Protein AF-A0A960IEF8-F1 (afdb_monomer_lite)

Structure (mmCIF, N/CA/C/O backbone):
data_AF-A0A960IEF8-F1
#
_entry.id   AF-A0A960IEF8-F1
#
loop_
_atom_site.group_PDB
_atom_site.id
_atom_site.type_symbol
_atom_site.label_atom_id
_atom_site.label_alt_id
_atom_site.label_comp_id
_atom_site.label_asym_id
_atom_site.label_entity_id
_atom_site.label_seq_id
_atom_site.pdbx_PDB_ins_code
_atom_site.Cartn_x
_atom_site.Cartn_y
_atom_site.Cartn_z
_atom_site.occupancy
_atom_site.B_iso_or_equiv
_atom_site.auth_seq_id
_atom_site.auth_comp_id
_atom_site.auth_asym_id
_atom_site.auth_atom_id
_atom_site.pdbx_PDB_model_num
ATOM 1 N N . MET A 1 1 ? -12.157 -2.801 -17.427 1.00 41.47 1 MET A N 1
ATOM 2 C CA . MET A 1 1 ? -13.641 -2.730 -17.363 1.00 41.47 1 MET A CA 1
ATOM 3 C C . MET A 1 1 ? -14.277 -3.787 -16.461 1.00 41.47 1 MET A C 1
ATOM 5 O O . MET A 1 1 ? -15.088 -3.391 -15.636 1.00 41.47 1 MET A O 1
ATOM 9 N N . ALA A 1 2 ? -13.982 -5.092 -16.588 1.00 37.41 2 ALA A N 1
ATOM 10 C CA . ALA A 1 2 ? -14.517 -6.092 -15.647 1.00 37.41 2 ALA A CA 1
ATOM 11 C C . ALA A 1 2 ? -13.855 -5.992 -14.254 1.00 37.41 2 ALA A C 1
ATOM 13 O O . ALA A 1 2 ? -14.566 -5.951 -13.250 1.00 37.41 2 ALA A O 1
ATOM 14 N N . ASP A 1 3 ? -12.529 -5.823 -14.197 1.00 56.19 3 ASP A N 1
ATOM 15 C CA . ASP A 1 3 ? -11.785 -5.736 -12.928 1.00 56.19 3 ASP A CA 1
ATOM 16 C C . ASP A 1 3 ? -11.915 -4.391 -12.209 1.00 56.19 3 ASP A C 1
ATOM 18 O O . ASP A 1 3 ? -11.942 -4.355 -10.979 1.00 56.19 3 ASP A O 1
ATOM 22 N N . ASP A 1 4 ? -12.111 -3.293 -12.948 1.00 62.03 4 ASP A N 1
ATOM 23 C CA . ASP A 1 4 ? -12.439 -1.988 -12.348 1.00 62.03 4 ASP A CA 1
ATOM 24 C C . ASP A 1 4 ? -13.762 -2.066 -11.579 1.00 62.03 4 ASP A C 1
ATOM 26 O O . ASP A 1 4 ? -13.901 -1.515 -10.490 1.00 62.03 4 ASP A O 1
ATOM 30 N N . LYS A 1 5 ? -14.737 -2.809 -12.121 1.00 64.75 5 LYS A N 1
ATOM 31 C CA . LYS A 1 5 ? -16.046 -2.996 -11.494 1.00 64.75 5 LYS A CA 1
ATOM 32 C C . LYS A 1 5 ? -15.959 -3.880 -10.249 1.00 64.75 5 LYS A C 1
ATOM 34 O O . LYS A 1 5 ? -16.612 -3.577 -9.255 1.00 64.75 5 LYS A O 1
ATOM 39 N N . ALA A 1 6 ? -15.158 -4.946 -10.288 1.00 67.62 6 ALA A N 1
ATOM 40 C CA . ALA A 1 6 ? -14.927 -5.805 -9.126 1.00 67.62 6 ALA A CA 1
ATOM 41 C C . ALA A 1 6 ? -14.174 -5.060 -8.008 1.00 67.62 6 ALA A C 1
ATOM 43 O O . ALA A 1 6 ? -14.551 -5.150 -6.841 1.00 67.62 6 ALA A O 1
ATOM 44 N N . THR A 1 7 ? -13.165 -4.265 -8.374 1.00 70.81 7 THR A N 1
ATOM 45 C CA . THR A 1 7 ? -12.411 -3.414 -7.442 1.00 70.81 7 THR A CA 1
ATOM 46 C C . THR A 1 7 ? -13.309 -2.337 -6.825 1.00 70.81 7 THR A C 1
ATOM 48 O O . THR A 1 7 ? -13.265 -2.148 -5.612 1.00 70.81 7 THR A O 1
ATOM 51 N N . SER A 1 8 ? -14.188 -1.705 -7.615 1.00 77.19 8 SER A N 1
ATOM 52 C CA . SER A 1 8 ? -15.186 -0.741 -7.118 1.00 77.19 8 SER A CA 1
ATOM 53 C C . SER A 1 8 ? -16.150 -1.376 -6.117 1.00 77.19 8 SER A C 1
ATOM 55 O O . SER A 1 8 ? -16.343 -0.840 -5.033 1.00 77.19 8 SER A O 1
ATOM 57 N N . ALA A 1 9 ? -16.703 -2.553 -6.430 1.00 84.19 9 ALA A N 1
ATOM 58 C CA . ALA A 1 9 ? -17.655 -3.227 -5.548 1.00 84.19 9 ALA A CA 1
ATOM 59 C C . ALA A 1 9 ? -17.030 -3.622 -4.197 1.00 84.19 9 ALA A C 1
ATOM 61 O O . ALA A 1 9 ? -17.648 -3.439 -3.151 1.00 84.19 9 ALA A O 1
ATOM 62 N N . ALA A 1 10 ? -15.792 -4.129 -4.202 1.00 85.19 10 ALA A N 1
ATOM 63 C CA . ALA A 1 10 ? -15.068 -4.443 -2.970 1.00 85.19 10 ALA A CA 1
ATOM 64 C C . ALA A 1 10 ? -14.742 -3.179 -2.152 1.00 85.19 10 ALA A C 1
ATOM 66 O O . ALA A 1 10 ? -14.867 -3.190 -0.927 1.00 85.19 10 ALA A O 1
ATOM 67 N N . ALA A 1 11 ? -14.366 -2.084 -2.821 1.00 88.31 11 ALA A N 1
ATOM 68 C CA . ALA A 1 11 ? -14.108 -0.802 -2.172 1.00 88.31 11 ALA A CA 1
ATOM 69 C C . ALA A 1 11 ? -15.371 -0.230 -1.505 1.00 88.31 11 ALA A C 1
ATOM 71 O O . ALA A 1 11 ? -15.302 0.220 -0.362 1.00 88.31 11 ALA A O 1
ATOM 72 N N . GLU A 1 12 ? -16.518 -0.299 -2.188 1.00 89.62 12 GLU A N 1
ATOM 73 C CA . GLU A 1 12 ? -17.832 0.127 -1.685 1.00 89.62 12 GLU A CA 1
ATOM 74 C C . GLU A 1 12 ? -18.299 -0.724 -0.494 1.00 89.62 12 GLU A C 1
ATOM 76 O O . GLU A 1 12 ? -18.802 -0.191 0.495 1.00 89.62 12 GLU A O 1
ATOM 81 N N . GLU A 1 13 ? -18.102 -2.045 -0.552 1.00 91.88 13 GLU A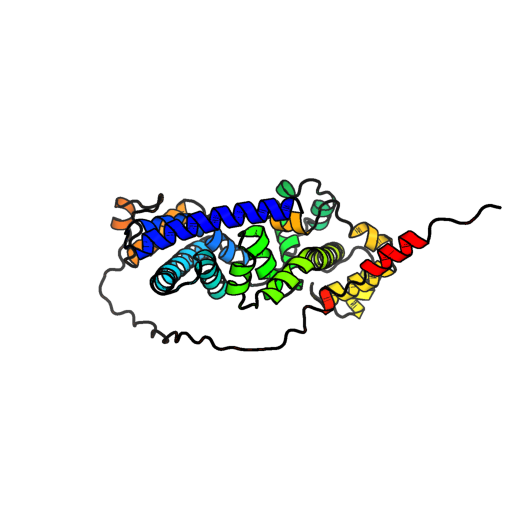 N 1
ATOM 82 C CA . GLU A 1 13 ? -18.401 -2.965 0.552 1.00 91.88 13 GLU A CA 1
ATOM 83 C C . GLU A 1 13 ? -17.607 -2.608 1.809 1.00 91.88 13 GLU A C 1
ATOM 85 O O . GLU A 1 13 ? -18.164 -2.441 2.897 1.00 91.88 13 GLU A O 1
ATOM 90 N N . ARG A 1 14 ? -16.294 -2.444 1.631 1.00 94.69 14 ARG A N 1
ATOM 91 C CA . ARG A 1 14 ? -15.362 -2.042 2.680 1.00 94.69 14 ARG A CA 1
ATOM 92 C C . ARG A 1 14 ? -15.767 -0.685 3.258 1.00 94.69 14 ARG A C 1
ATOM 94 O O . ARG A 1 14 ? -15.854 -0.555 4.474 1.00 94.69 14 ARG A O 1
ATOM 101 N N . GLN A 1 15 ? -16.065 0.295 2.405 1.00 93.62 15 GLN A N 1
ATOM 102 C CA . GLN A 1 15 ? -16.463 1.633 2.840 1.00 93.62 15 GLN A CA 1
ATOM 103 C C . GLN A 1 15 ? -17.763 1.612 3.651 1.00 93.62 15 GLN A C 1
ATOM 105 O O . GLN A 1 15 ? -17.844 2.259 4.688 1.00 93.62 15 GLN A O 1
ATOM 110 N N . ARG A 1 16 ? -18.757 0.815 3.244 1.00 95.50 16 ARG A N 1
ATOM 111 C CA . ARG A 1 16 ? -20.011 0.682 3.997 1.00 95.50 16 ARG A CA 1
ATOM 112 C C . ARG A 1 16 ? -19.785 0.105 5.396 1.00 95.50 16 ARG A C 1
ATOM 114 O O . ARG A 1 16 ? -20.308 0.641 6.370 1.00 95.50 16 ARG A O 1
ATOM 121 N N . ARG A 1 17 ? -18.980 -0.956 5.507 1.00 96.56 17 ARG A N 1
ATOM 122 C CA . ARG A 1 17 ? -18.576 -1.528 6.802 1.00 96.56 17 ARG A CA 1
ATOM 123 C C . ARG A 1 17 ? -17.864 -0.484 7.667 1.00 96.56 17 ARG A C 1
ATOM 125 O O . ARG A 1 17 ? -18.136 -0.373 8.860 1.00 96.56 17 ARG A O 1
ATOM 132 N N . ASP A 1 18 ? -16.957 0.277 7.073 1.00 97.00 18 ASP A N 1
ATOM 133 C CA . ASP A 1 18 ? -16.194 1.310 7.766 1.00 97.00 18 ASP A CA 1
ATOM 134 C C . ASP A 1 18 ? -17.080 2.461 8.267 1.00 97.00 18 ASP A C 1
ATOM 136 O O . ASP A 1 18 ? -16.911 2.914 9.401 1.00 97.00 18 ASP A O 1
ATOM 140 N N . ASP A 1 19 ? -18.063 2.888 7.472 1.00 95.94 19 ASP A N 1
ATOM 141 C CA . ASP A 1 19 ? -19.049 3.901 7.859 1.00 95.94 19 ASP A CA 1
ATOM 142 C C . ASP A 1 19 ? -19.901 3.426 9.047 1.00 95.94 19 ASP A C 1
ATOM 144 O O . ASP A 1 19 ? -20.154 4.191 9.982 1.00 95.94 19 ASP A O 1
ATOM 148 N N . GLU A 1 20 ? -20.308 2.151 9.060 1.00 96.81 20 GLU A N 1
ATOM 149 C CA . GLU A 1 20 ? -21.035 1.539 10.180 1.00 96.81 20 GLU A CA 1
ATOM 150 C C . GLU A 1 20 ? -20.193 1.509 11.465 1.00 96.81 20 GLU A C 1
ATOM 152 O O . GLU A 1 20 ? -20.676 1.890 12.539 1.00 96.81 20 GLU A O 1
ATOM 157 N N . LEU A 1 21 ? -18.924 1.100 11.364 1.00 96.94 21 LEU A N 1
ATOM 158 C CA . LEU A 1 21 ? -17.988 1.065 12.490 1.00 96.94 21 LEU A CA 1
ATOM 159 C C . LEU A 1 21 ? -17.714 2.466 13.048 1.00 96.94 21 LEU A C 1
ATOM 161 O O . LEU A 1 21 ? -17.780 2.677 14.263 1.00 96.94 21 LEU A O 1
ATOM 165 N N . LEU A 1 22 ? -17.465 3.437 12.170 1.00 95.94 22 LEU A N 1
ATOM 166 C CA . LEU A 1 22 ? -17.207 4.822 12.547 1.00 95.94 22 LEU A CA 1
ATOM 167 C C . LEU A 1 22 ? -18.446 5.477 13.174 1.00 95.94 22 LEU A C 1
ATOM 169 O O . LEU A 1 22 ? -18.338 6.182 14.180 1.00 95.94 22 LEU A O 1
ATOM 173 N N . ALA A 1 23 ? -19.638 5.206 12.638 1.00 95.00 23 ALA A N 1
ATOM 174 C CA . ALA A 1 23 ? -20.891 5.678 13.217 1.00 95.00 23 ALA A CA 1
ATOM 175 C C . ALA A 1 23 ? -21.150 5.081 14.609 1.00 95.00 23 ALA A C 1
ATOM 177 O O . ALA A 1 23 ? -21.635 5.792 15.491 1.00 95.00 23 ALA A O 1
ATOM 178 N N . ALA A 1 24 ? -20.830 3.801 14.830 1.00 95.94 24 ALA A N 1
ATOM 179 C CA . ALA A 1 24 ? -20.921 3.178 16.151 1.00 95.94 24 ALA A CA 1
ATOM 180 C C . ALA A 1 24 ? -19.941 3.827 17.143 1.00 95.94 24 ALA A C 1
ATOM 182 O O . ALA A 1 24 ? -20.343 4.200 18.247 1.00 95.94 24 ALA A O 1
ATOM 183 N N . HIS A 1 25 ? -18.693 4.048 16.725 1.00 95.31 25 HIS A N 1
ATOM 184 C CA . HIS A 1 25 ? -17.673 4.696 17.549 1.00 95.31 25 HIS A CA 1
ATOM 185 C C . HIS A 1 25 ? -18.082 6.115 17.967 1.00 95.31 25 HIS A C 1
ATOM 187 O O . HIS A 1 25 ? -18.088 6.432 19.155 1.00 95.31 25 HIS A O 1
ATOM 193 N N . ARG A 1 26 ? -18.547 6.944 17.022 1.00 92.62 26 ARG A N 1
ATOM 194 C CA . ARG A 1 26 ? -19.016 8.316 17.303 1.00 92.62 26 ARG A CA 1
ATOM 195 C C . ARG A 1 26 ? -20.251 8.375 18.210 1.00 92.62 26 ARG A C 1
ATOM 197 O O . ARG A 1 26 ? -20.472 9.381 18.875 1.00 92.62 26 ARG A O 1
ATOM 204 N N . LYS A 1 27 ? -21.057 7.308 18.259 1.00 94.06 27 LYS A N 1
ATOM 205 C CA . LYS A 1 27 ? -22.187 7.168 19.198 1.00 94.06 27 LYS A CA 1
ATOM 206 C C . LYS A 1 27 ? -21.757 6.730 20.604 1.00 94.06 27 LYS A C 1
ATOM 208 O O . LYS A 1 27 ? -22.618 6.595 21.470 1.00 94.06 27 LYS A O 1
ATOM 213 N N . GLY A 1 28 ? -20.463 6.509 20.834 1.00 93.31 28 GLY A N 1
ATOM 214 C CA . GLY A 1 28 ? -19.926 6.064 22.116 1.00 93.31 28 GLY A CA 1
ATOM 215 C C . GLY A 1 28 ? -20.033 4.557 22.349 1.00 93.31 28 GLY A C 1
ATOM 216 O O . GLY A 1 28 ? -19.999 4.129 23.501 1.00 93.31 28 GLY A O 1
ATOM 217 N N . ASP A 1 29 ? -20.175 3.734 21.300 1.00 95.38 29 ASP A N 1
ATOM 218 C CA . ASP A 1 29 ? -20.038 2.281 21.453 1.00 95.38 29 ASP A CA 1
ATOM 219 C C . ASP A 1 29 ? -18.584 1.939 21.814 1.00 95.38 29 ASP A C 1
ATOM 221 O O . ASP A 1 29 ? -17.697 1.945 20.956 1.00 95.38 29 ASP A O 1
ATOM 225 N N . ALA A 1 30 ? -18.359 1.597 23.085 1.00 91.31 30 ALA A N 1
ATOM 226 C CA . ALA A 1 30 ? -17.053 1.225 23.629 1.00 91.31 30 ALA A CA 1
ATOM 227 C C . ALA A 1 30 ? -16.411 0.024 22.910 1.00 91.31 30 ALA A C 1
ATOM 229 O O . ALA A 1 30 ? -15.200 -0.156 22.960 1.00 91.31 30 ALA A O 1
ATOM 230 N N . ARG A 1 31 ? -17.195 -0.800 22.204 1.00 95.81 31 ARG A N 1
ATOM 231 C CA . ARG A 1 31 ? -16.675 -1.937 21.432 1.00 95.81 31 ARG A CA 1
ATOM 232 C C . ARG A 1 31 ? -16.304 -1.575 19.997 1.00 95.81 31 ARG A C 1
ATOM 234 O O . ARG A 1 31 ? -15.678 -2.384 19.316 1.00 95.81 31 ARG A O 1
ATOM 241 N N . ALA A 1 32 ? -16.711 -0.413 19.496 1.00 97.12 32 ALA A N 1
ATOM 242 C CA . ALA A 1 32 ? -16.525 -0.080 18.089 1.00 97.12 32 ALA A CA 1
ATOM 243 C C . ALA A 1 32 ? -15.048 0.055 17.713 1.00 97.12 32 ALA A C 1
ATOM 245 O O . ALA A 1 32 ? -14.656 -0.426 16.654 1.00 97.12 32 ALA A O 1
ATOM 246 N N . PHE A 1 33 ? -14.222 0.636 18.588 1.00 97.69 33 PHE A N 1
ATOM 247 C CA . PHE A 1 33 ? -12.810 0.835 18.273 1.00 97.69 33 PHE A CA 1
ATOM 248 C C . PHE A 1 33 ? -12.030 -0.485 18.187 1.00 97.69 33 PHE A C 1
ATOM 250 O O . PHE A 1 33 ? -11.268 -0.668 17.245 1.00 97.69 33 PHE A O 1
ATOM 257 N N . GLY A 1 34 ? -12.298 -1.454 19.071 1.00 97.94 34 GLY A N 1
ATOM 258 C CA . GLY A 1 34 ? -11.721 -2.800 18.947 1.00 97.94 34 GLY A CA 1
ATOM 259 C C . GLY A 1 34 ? -12.030 -3.465 17.596 1.00 97.94 34 GLY A C 1
ATOM 260 O O . GLY A 1 34 ? -11.142 -4.038 16.978 1.00 97.94 34 GLY A O 1
ATOM 261 N N . ARG A 1 35 ? -13.256 -3.302 17.076 1.00 98.44 35 ARG A N 1
ATOM 262 C CA . ARG A 1 35 ? -13.629 -3.806 15.740 1.00 98.44 35 ARG A CA 1
ATOM 263 C C . ARG A 1 35 ? -12.977 -3.025 14.595 1.00 98.44 35 ARG A C 1
ATOM 265 O O . ARG A 1 35 ? -12.686 -3.609 13.557 1.00 98.44 35 ARG A O 1
ATOM 272 N N . ILE A 1 36 ? -12.761 -1.717 14.765 1.00 98.31 36 ILE A N 1
ATOM 273 C CA . ILE A 1 36 ? -11.990 -0.899 13.814 1.00 98.31 36 ILE A CA 1
ATOM 274 C C . ILE A 1 36 ? -10.546 -1.396 13.749 1.00 98.31 36 ILE A C 1
ATOM 276 O O . ILE A 1 36 ? -10.023 -1.561 12.651 1.00 98.31 36 ILE A O 1
ATOM 280 N N . ALA A 1 37 ? -9.926 -1.660 14.903 1.00 98.12 37 ALA A N 1
ATOM 281 C CA . ALA A 1 37 ? -8.570 -2.188 14.976 1.00 98.12 37 ALA A CA 1
ATOM 282 C C . ALA A 1 37 ? -8.460 -3.527 14.231 1.00 98.12 37 ALA A C 1
ATOM 284 O O . ALA A 1 37 ? -7.617 -3.647 13.347 1.00 98.12 37 ALA A O 1
ATOM 285 N N . ASP A 1 38 ? -9.355 -4.484 14.494 1.00 98.25 38 ASP A N 1
ATOM 286 C CA . ASP A 1 38 ? -9.360 -5.779 13.794 1.00 98.25 38 ASP A CA 1
ATOM 287 C C . ASP A 1 38 ? -9.503 -5.625 12.276 1.00 98.25 38 ASP A C 1
ATOM 289 O O . ASP A 1 38 ? -8.799 -6.282 11.511 1.00 98.25 38 ASP A O 1
ATOM 293 N N . ALA A 1 39 ? -10.396 -4.733 11.837 1.00 97.81 39 ALA A N 1
ATOM 294 C CA . ALA A 1 39 ? -10.694 -4.524 10.424 1.00 97.81 39 ALA A CA 1
ATOM 295 C C . ALA A 1 39 ? -9.541 -3.891 9.629 1.00 97.81 39 ALA A C 1
ATOM 297 O O . ALA A 1 39 ? -9.554 -3.983 8.403 1.00 97.81 39 ALA A O 1
ATOM 298 N N . TRP A 1 40 ? -8.593 -3.231 10.302 1.00 98.12 40 TRP A N 1
ATOM 299 C CA . TRP A 1 40 ? -7.546 -2.428 9.665 1.00 98.12 40 TRP A CA 1
ATOM 300 C C . TRP A 1 40 ? -6.118 -2.815 10.055 1.00 98.12 40 TRP A C 1
ATOM 302 O O . TRP A 1 40 ? -5.174 -2.330 9.432 1.00 98.12 40 TRP A O 1
ATOM 312 N N . MET A 1 41 ? -5.914 -3.666 11.064 1.00 97.69 41 MET A N 1
ATOM 313 C CA . MET A 1 41 ? -4.565 -3.961 11.551 1.00 97.69 41 MET A CA 1
ATOM 314 C C . MET A 1 41 ? -3.678 -4.625 10.500 1.00 97.69 41 MET A C 1
ATOM 316 O O . MET A 1 41 ? -2.496 -4.307 10.447 1.00 97.69 41 MET A O 1
ATOM 320 N N . ASP A 1 42 ? -4.229 -5.512 9.667 1.00 98.00 42 ASP A N 1
ATOM 321 C CA . ASP A 1 42 ? -3.466 -6.194 8.616 1.00 98.00 42 ASP A CA 1
ATOM 322 C C . ASP A 1 42 ? -3.050 -5.209 7.521 1.00 98.00 42 ASP A C 1
ATOM 324 O O . ASP A 1 42 ? -1.898 -5.191 7.101 1.00 98.00 42 ASP A O 1
ATOM 328 N N . ASP A 1 43 ? -3.953 -4.313 7.129 1.00 97.88 43 ASP A N 1
ATOM 329 C CA . ASP A 1 43 ? -3.687 -3.263 6.152 1.00 97.88 43 ASP A CA 1
ATOM 330 C C . ASP A 1 43 ? -2.634 -2.254 6.641 1.00 97.88 43 ASP A C 1
ATOM 332 O O . ASP A 1 43 ? -1.710 -1.904 5.904 1.00 97.88 43 ASP A O 1
ATOM 336 N N . VAL A 1 44 ? -2.728 -1.806 7.898 1.00 98.12 44 VAL A N 1
ATOM 337 C CA . VAL A 1 44 ? -1.716 -0.925 8.506 1.00 98.12 44 VAL A CA 1
ATOM 338 C C . VAL A 1 44 ? -0.376 -1.651 8.628 1.00 98.12 44 VAL A C 1
ATOM 340 O O . VAL A 1 44 ? 0.671 -1.078 8.324 1.00 98.12 44 VAL A O 1
ATOM 343 N N . TYR A 1 45 ? -0.400 -2.918 9.036 1.00 97.88 45 TYR A N 1
ATOM 344 C CA . TYR A 1 45 ? 0.790 -3.744 9.184 1.00 97.88 45 TYR A CA 1
ATOM 345 C C . TYR A 1 45 ? 1.517 -3.974 7.866 1.00 97.88 45 TYR A C 1
ATOM 347 O O . TYR A 1 45 ? 2.724 -3.738 7.794 1.00 97.88 45 TYR A O 1
ATOM 355 N N . ASP A 1 46 ? 0.793 -4.376 6.820 1.00 96.38 46 ASP A N 1
ATOM 356 C CA . ASP A 1 46 ? 1.322 -4.499 5.465 1.00 96.38 46 ASP A CA 1
ATOM 357 C C . ASP A 1 46 ? 1.945 -3.185 5.010 1.00 96.38 46 ASP A C 1
ATOM 359 O O . ASP A 1 46 ? 3.100 -3.168 4.580 1.00 96.38 46 ASP A O 1
ATOM 363 N N . ARG A 1 47 ? 1.233 -2.068 5.204 1.00 94.94 47 ARG A N 1
ATOM 364 C CA . ARG A 1 47 ? 1.726 -0.756 4.793 1.00 94.94 47 ARG A CA 1
ATOM 365 C C . ARG A 1 47 ? 3.045 -0.392 5.472 1.00 94.94 47 ARG A C 1
ATOM 367 O O . ARG A 1 47 ? 3.908 0.209 4.835 1.00 94.94 47 ARG A O 1
ATOM 374 N N . VAL A 1 48 ? 3.233 -0.758 6.740 1.00 94.94 48 VAL A N 1
ATOM 375 C CA . VAL A 1 48 ? 4.510 -0.568 7.442 1.00 94.94 48 VAL A CA 1
ATOM 376 C C . VAL A 1 48 ? 5.569 -1.549 6.927 1.00 94.94 48 VAL A C 1
ATOM 378 O O . VAL A 1 48 ? 6.698 -1.138 6.648 1.00 94.94 48 VAL A O 1
ATOM 381 N N . LEU A 1 49 ? 5.221 -2.826 6.760 1.00 92.25 49 LEU A N 1
ATOM 382 C CA . LEU A 1 49 ? 6.129 -3.875 6.293 1.00 92.25 49 LEU A CA 1
ATOM 383 C C . LEU A 1 49 ? 6.747 -3.571 4.928 1.00 92.25 49 LEU A C 1
ATOM 385 O O . LEU A 1 49 ? 7.961 -3.717 4.765 1.00 92.25 49 LEU A O 1
ATOM 389 N N . VAL A 1 50 ? 5.946 -3.124 3.954 1.00 90.00 50 VAL A N 1
ATOM 390 C CA . VAL A 1 50 ? 6.428 -2.872 2.582 1.00 90.00 50 VAL A CA 1
ATOM 391 C C . VAL A 1 50 ? 7.477 -1.758 2.518 1.00 90.00 50 VAL A C 1
ATOM 393 O O . VAL A 1 50 ? 8.246 -1.688 1.566 1.00 90.00 50 VAL A O 1
ATOM 396 N N . THR A 1 51 ? 7.596 -0.933 3.564 1.00 88.31 51 THR A N 1
ATOM 397 C CA . THR A 1 51 ? 8.668 0.072 3.686 1.00 88.31 51 THR A CA 1
ATOM 398 C C . THR A 1 51 ? 10.020 -0.507 4.123 1.00 88.31 51 THR A C 1
ATOM 400 O O . THR A 1 51 ? 10.982 0.242 4.296 1.00 88.31 51 THR A O 1
ATOM 403 N N . GLY A 1 52 ? 10.115 -1.829 4.300 1.00 87.81 52 GLY A N 1
ATOM 404 C CA . GLY A 1 52 ? 11.331 -2.533 4.712 1.00 87.81 52 GLY A CA 1
ATOM 405 C C . GLY A 1 52 ? 11.534 -2.602 6.227 1.00 87.81 52 GLY A C 1
ATOM 406 O O . GLY A 1 52 ? 12.626 -2.944 6.681 1.00 87.81 52 GLY A O 1
ATOM 407 N N . VAL A 1 53 ? 10.512 -2.265 7.019 1.00 90.12 53 VAL A N 1
ATOM 408 C CA . VAL A 1 53 ? 10.549 -2.393 8.482 1.00 90.12 53 VAL A CA 1
ATOM 409 C C . VAL A 1 53 ? 10.440 -3.877 8.873 1.00 90.12 53 VAL A C 1
ATOM 411 O O . VAL A 1 53 ? 9.577 -4.580 8.344 1.00 90.12 53 VAL A O 1
ATOM 414 N N . PRO A 1 54 ? 11.272 -4.386 9.804 1.00 91.19 54 PRO A N 1
ATOM 415 C CA . PRO A 1 54 ? 11.167 -5.764 10.275 1.00 91.19 54 PRO A CA 1
ATOM 416 C C . PRO A 1 54 ? 9.804 -6.078 10.903 1.00 91.19 54 PRO A C 1
ATOM 418 O O . PRO A 1 54 ? 9.208 -5.243 11.576 1.00 91.19 54 PRO A O 1
ATOM 421 N N . SER A 1 55 ? 9.356 -7.328 10.768 1.00 90.69 55 SER A N 1
ATOM 422 C CA . SER A 1 55 ? 8.034 -7.798 11.216 1.00 90.69 55 SER A CA 1
ATOM 423 C C . SER A 1 55 ? 7.668 -7.440 12.664 1.00 90.69 55 SER A C 1
ATOM 425 O O . SER A 1 55 ? 6.531 -7.045 12.917 1.00 90.69 55 SER A O 1
ATOM 427 N N . SER A 1 56 ? 8.608 -7.528 13.611 1.00 89.75 56 SER A N 1
ATOM 428 C CA . SER A 1 56 ? 8.349 -7.169 15.012 1.00 89.75 56 SER A CA 1
ATOM 429 C C . SER A 1 56 ? 8.124 -5.668 15.203 1.00 89.75 56 SER A C 1
ATOM 431 O O . SER A 1 56 ? 7.150 -5.277 15.837 1.00 89.75 56 SER A O 1
ATOM 433 N N . GLU A 1 57 ? 8.983 -4.835 14.608 1.00 94.25 57 GLU A N 1
ATOM 434 C CA . GLU A 1 57 ? 8.871 -3.371 14.667 1.00 94.25 57 GLU A CA 1
ATOM 435 C C . GLU A 1 57 ? 7.623 -2.885 13.913 1.00 94.25 57 GLU A C 1
ATOM 437 O O . GLU A 1 57 ? 6.969 -1.932 14.331 1.00 94.25 57 GLU A O 1
ATOM 442 N N . ALA A 1 58 ? 7.235 -3.571 12.833 1.00 95.31 58 ALA A N 1
ATOM 443 C CA . ALA A 1 58 ? 6.002 -3.275 12.115 1.00 95.31 58 ALA A CA 1
ATOM 444 C C . ALA A 1 58 ? 4.755 -3.491 12.990 1.00 95.31 58 ALA A C 1
ATOM 446 O O . ALA A 1 58 ? 3.820 -2.694 12.923 1.00 95.31 58 ALA A O 1
ATOM 447 N N . GLY A 1 59 ? 4.756 -4.509 13.860 1.00 95.94 59 GLY A N 1
ATOM 448 C CA . GLY A 1 59 ? 3.686 -4.722 14.840 1.00 95.94 59 GLY A CA 1
ATOM 449 C C . GLY A 1 59 ? 3.584 -3.580 15.858 1.00 95.94 59 GLY A C 1
ATOM 450 O O . GLY A 1 59 ? 2.500 -3.044 16.072 1.00 95.94 59 GLY A O 1
ATOM 451 N N . GLU A 1 60 ? 4.713 -3.150 16.426 1.00 95.25 60 GLU A N 1
ATOM 452 C CA . GLU A 1 60 ? 4.764 -2.025 17.377 1.00 95.25 60 GLU A CA 1
ATOM 453 C C . GLU A 1 60 ? 4.288 -0.712 16.736 1.00 95.25 60 GLU A C 1
ATOM 455 O O . GLU A 1 60 ? 3.455 -0.002 17.298 1.00 95.25 60 GLU A O 1
ATOM 460 N N . ARG A 1 61 ? 4.748 -0.417 15.514 1.00 96.94 61 ARG A N 1
ATOM 461 C CA . ARG A 1 61 ? 4.292 0.754 14.749 1.00 96.94 61 ARG A CA 1
ATOM 462 C C . ARG A 1 61 ? 2.804 0.692 14.423 1.00 96.94 61 ARG A C 1
ATOM 464 O O . ARG A 1 61 ? 2.152 1.728 14.431 1.00 96.94 61 ARG A O 1
ATOM 471 N N . THR A 1 62 ? 2.266 -0.498 14.157 1.00 98.31 62 THR A N 1
ATOM 472 C CA . THR A 1 62 ? 0.830 -0.672 13.897 1.00 98.31 62 THR A CA 1
ATOM 473 C C . THR A 1 62 ? -0.006 -0.280 15.113 1.00 98.31 62 THR A C 1
ATOM 475 O O . THR A 1 62 ? -1.004 0.416 14.946 1.00 98.31 62 THR A O 1
ATOM 478 N N . ALA A 1 63 ? 0.417 -0.647 16.329 1.00 97.69 63 ALA A N 1
ATOM 479 C CA . ALA A 1 63 ? -0.259 -0.217 17.554 1.00 97.69 63 ALA A CA 1
ATOM 480 C C . ALA A 1 63 ? -0.262 1.313 17.696 1.00 97.69 63 ALA A C 1
ATOM 482 O O . ALA A 1 63 ? -1.328 1.904 17.843 1.00 97.69 63 ALA A O 1
ATOM 483 N N . ALA A 1 64 ? 0.902 1.954 17.542 1.00 97.81 64 ALA A N 1
ATOM 484 C CA . ALA A 1 64 ? 1.013 3.412 17.620 1.00 97.81 64 ALA A CA 1
ATOM 485 C C . ALA A 1 64 ? 0.149 4.127 16.561 1.00 97.81 64 ALA A C 1
ATOM 487 O O . ALA A 1 64 ? -0.552 5.087 16.867 1.00 97.81 64 ALA A O 1
ATOM 488 N N . ILE A 1 65 ? 0.137 3.625 15.320 1.00 98.25 65 ILE A N 1
ATOM 489 C CA . ILE A 1 65 ? -0.704 4.172 14.245 1.00 98.25 65 ILE A CA 1
ATOM 490 C C . ILE A 1 65 ? -2.190 4.047 14.595 1.00 98.25 65 ILE A C 1
ATOM 492 O O . ILE A 1 65 ? -2.943 4.995 14.389 1.00 98.25 65 ILE A O 1
ATOM 496 N N . LEU A 1 66 ? -2.635 2.902 15.119 1.00 98.25 66 LEU A N 1
ATOM 497 C CA . LEU A 1 66 ? -4.037 2.710 15.497 1.00 98.25 66 LEU A CA 1
ATOM 498 C C . LEU A 1 66 ? -4.442 3.607 16.678 1.00 98.25 66 LEU A C 1
ATOM 500 O O . LEU A 1 66 ? -5.562 4.123 16.683 1.00 98.25 66 LEU A O 1
ATOM 504 N N . ALA A 1 67 ? -3.540 3.863 17.626 1.00 97.25 67 ALA A N 1
ATOM 505 C CA . ALA A 1 67 ? -3.766 4.836 18.692 1.00 97.25 67 ALA A CA 1
ATOM 506 C C . ALA A 1 67 ? -3.932 6.268 18.147 1.00 97.25 67 ALA A C 1
ATOM 508 O O . ALA A 1 67 ? -4.888 6.964 18.499 1.00 97.25 67 ALA A O 1
ATOM 509 N N . ASP A 1 68 ? -3.073 6.686 17.214 1.00 96.56 68 ASP A N 1
ATOM 510 C CA . ASP A 1 68 ? -3.199 7.982 16.535 1.00 96.56 68 ASP A CA 1
ATOM 511 C C . ASP A 1 68 ? -4.514 8.079 15.737 1.00 96.56 68 ASP A C 1
ATOM 513 O O . ASP A 1 68 ? -5.195 9.112 15.751 1.00 96.56 68 ASP A O 1
ATOM 517 N N . VAL A 1 69 ? -4.919 6.986 15.078 1.00 97.06 69 VAL A N 1
ATOM 518 C CA . VAL A 1 69 ? -6.208 6.887 14.376 1.00 97.06 69 VAL A CA 1
ATOM 519 C C . VAL A 1 69 ? -7.371 7.110 15.336 1.00 97.06 69 VAL A C 1
ATOM 521 O O . VAL A 1 69 ? -8.261 7.885 14.992 1.00 97.06 69 VAL A O 1
ATOM 524 N N . HIS A 1 70 ? -7.370 6.499 16.527 1.00 95.50 70 HIS A N 1
ATOM 525 C CA . HIS A 1 70 ? -8.420 6.707 17.533 1.00 95.50 70 HIS A CA 1
ATOM 526 C C . HIS A 1 70 ? -8.628 8.199 17.838 1.00 95.50 70 HIS A C 1
ATOM 528 O O . HIS A 1 70 ? -9.757 8.693 17.829 1.00 95.50 70 HIS A O 1
ATOM 534 N N . GLY A 1 71 ? -7.534 8.940 18.044 1.00 92.12 71 GLY A N 1
ATOM 535 C CA . GLY A 1 71 ? -7.590 10.384 18.273 1.00 92.12 71 GLY A CA 1
ATOM 536 C C . GLY A 1 71 ? -8.144 11.162 17.073 1.00 92.12 71 GLY A C 1
ATOM 537 O O . GLY A 1 71 ? -8.951 12.079 17.242 1.00 92.12 71 GLY A O 1
ATOM 538 N N . ALA A 1 72 ? -7.752 10.782 15.856 1.00 92.69 72 ALA A N 1
ATOM 539 C CA . ALA A 1 72 ? -8.150 11.469 14.630 1.00 92.69 72 ALA A CA 1
ATOM 540 C C . ALA A 1 72 ? -9.629 11.247 14.255 1.00 92.69 72 ALA A C 1
ATOM 542 O O . ALA A 1 72 ? -10.311 12.188 13.836 1.00 92.69 72 ALA A O 1
ATOM 543 N N . ILE A 1 73 ? -10.156 10.031 14.429 1.00 93.75 73 ILE A N 1
ATOM 544 C CA . ILE A 1 73 ? -11.540 9.697 14.044 1.00 93.75 73 ILE A CA 1
ATOM 545 C C . ILE A 1 73 ? -12.594 10.260 15.006 1.00 93.75 73 ILE A C 1
ATOM 547 O O . ILE A 1 73 ? -13.755 10.414 14.619 1.00 93.75 73 ILE A O 1
ATOM 551 N N . ALA A 1 74 ? -12.200 10.607 16.234 1.00 83.88 74 ALA A N 1
ATOM 552 C CA . ALA A 1 74 ? -13.097 11.183 17.231 1.00 83.88 74 ALA A CA 1
ATOM 553 C C . ALA A 1 74 ? -13.599 12.592 16.855 1.00 83.88 74 ALA A C 1
ATOM 555 O O . ALA A 1 74 ? -14.663 13.001 17.314 1.00 83.88 74 ALA A O 1
ATOM 556 N N . SER A 1 75 ? -12.845 13.338 16.035 1.00 75.25 75 SER A N 1
ATOM 557 C CA . SER A 1 75 ? -13.106 14.766 15.765 1.00 75.25 75 SER A CA 1
ATOM 558 C C . SER A 1 75 ? -13.216 15.143 14.282 1.00 75.25 75 SER A C 1
ATOM 560 O O . SER A 1 75 ? -13.543 16.289 13.981 1.00 75.25 75 SER A O 1
ATOM 562 N N . GLY A 1 76 ? -12.900 14.234 13.356 1.00 80.12 76 GLY A N 1
ATOM 563 C CA . GLY A 1 76 ? -12.868 14.521 11.918 1.00 80.12 76 GLY A CA 1
ATOM 564 C C . GLY A 1 76 ? -14.091 14.007 11.160 1.00 80.12 76 GLY A C 1
ATOM 565 O O . GLY A 1 76 ? -14.738 13.069 11.612 1.00 80.12 76 GLY A O 1
ATOM 566 N N . ASP A 1 77 ? -14.342 14.565 9.972 1.00 85.56 77 ASP A N 1
ATOM 567 C CA . ASP A 1 77 ? -15.409 14.144 9.040 1.00 85.56 77 ASP A CA 1
ATOM 568 C C . ASP A 1 77 ? -14.906 13.243 7.896 1.00 85.56 77 ASP A C 1
ATOM 570 O O . ASP A 1 77 ? -15.688 12.796 7.058 1.00 85.56 77 ASP A O 1
ATOM 574 N N . ALA A 1 78 ? -13.599 12.969 7.842 1.00 91.56 78 ALA A N 1
ATOM 575 C CA . ALA A 1 78 ? -13.006 12.108 6.823 1.00 91.56 78 ALA A CA 1
ATOM 576 C C . ALA A 1 78 ? -13.488 10.650 6.945 1.00 91.56 78 ALA A C 1
ATOM 578 O O . ALA A 1 78 ? -13.871 10.198 8.030 1.00 91.56 78 ALA A O 1
ATOM 579 N N . SER A 1 79 ? -13.441 9.905 5.833 1.00 94.56 79 SER A N 1
ATOM 580 C CA . SER A 1 79 ? -13.715 8.464 5.862 1.00 94.56 79 SER A CA 1
ATOM 581 C C . SER A 1 79 ? -12.667 7.740 6.707 1.00 94.56 79 SER A C 1
ATOM 583 O O . SER A 1 79 ? -11.507 8.163 6.778 1.00 94.56 79 SER A O 1
ATOM 585 N N . LEU A 1 80 ? -13.058 6.619 7.315 1.00 96.62 80 LEU A N 1
ATOM 586 C CA . LEU A 1 80 ? -12.149 5.819 8.134 1.00 96.62 80 LEU A CA 1
ATOM 587 C C . LEU A 1 80 ? -10.913 5.382 7.337 1.00 96.62 80 LEU A C 1
ATOM 589 O O . LEU A 1 80 ? -9.796 5.554 7.816 1.00 96.62 80 LEU A O 1
ATOM 593 N N . GLY A 1 81 ? -11.094 4.915 6.097 1.00 96.62 81 GLY A N 1
ATOM 594 C CA . GLY A 1 81 ? -9.979 4.515 5.239 1.00 96.62 81 GLY A CA 1
ATOM 595 C C . GLY A 1 81 ? -9.013 5.649 4.914 1.00 96.62 81 GLY A C 1
ATOM 596 O O . GLY A 1 81 ? -7.804 5.426 4.887 1.00 96.62 81 GLY A O 1
ATOM 597 N N . THR A 1 82 ? -9.518 6.876 4.757 1.00 97.38 82 THR A N 1
ATOM 598 C CA . THR A 1 82 ? -8.672 8.065 4.568 1.00 97.38 82 THR A CA 1
ATOM 599 C C . THR A 1 82 ? -7.821 8.338 5.805 1.00 97.38 82 THR A C 1
ATOM 601 O O . THR A 1 82 ? -6.619 8.570 5.689 1.00 97.38 82 THR A O 1
ATOM 604 N N . VAL A 1 83 ? -8.426 8.294 6.995 1.00 97.56 83 VAL A N 1
ATOM 605 C CA . VAL A 1 83 ? -7.712 8.554 8.252 1.00 97.56 83 VAL A CA 1
ATOM 606 C C . VAL A 1 83 ? -6.674 7.466 8.514 1.00 97.56 83 VAL A C 1
ATOM 608 O O . VAL A 1 83 ? -5.509 7.785 8.721 1.00 97.56 83 VAL A O 1
ATOM 611 N N . VAL A 1 84 ? -7.062 6.190 8.438 1.00 97.75 84 VAL A N 1
ATOM 612 C CA . VAL A 1 84 ? -6.170 5.055 8.717 1.00 97.75 84 VAL A CA 1
ATOM 613 C C . VAL A 1 84 ? -4.958 5.061 7.790 1.00 97.75 84 VAL A C 1
ATOM 615 O O . VAL A 1 84 ? -3.818 5.065 8.259 1.00 97.75 84 VAL A O 1
ATOM 618 N N . MET A 1 85 ? -5.182 5.118 6.475 1.00 97.31 85 MET A N 1
ATOM 619 C CA . MET A 1 85 ? -4.085 5.066 5.508 1.00 97.31 85 MET A CA 1
ATOM 620 C C . MET A 1 85 ? -3.276 6.361 5.445 1.00 97.31 85 MET A C 1
ATOM 622 O O . MET A 1 85 ? -2.071 6.312 5.203 1.00 97.31 85 MET A O 1
ATOM 626 N N . GLY A 1 86 ? -3.893 7.514 5.718 1.00 96.81 86 GLY A N 1
ATOM 627 C CA . GLY A 1 86 ? -3.189 8.789 5.865 1.00 96.81 86 GLY A CA 1
ATOM 628 C C . GLY A 1 86 ? -2.218 8.783 7.045 1.00 96.81 86 GLY A C 1
ATOM 629 O O . GLY A 1 86 ? -1.046 9.152 6.888 1.00 96.81 86 GLY A O 1
ATOM 630 N N . THR A 1 87 ? -2.670 8.298 8.204 1.00 97.06 87 THR A N 1
ATOM 631 C CA . THR A 1 87 ? -1.830 8.141 9.399 1.00 97.06 87 THR A CA 1
ATOM 632 C C . THR A 1 87 ? -0.716 7.123 9.148 1.00 97.06 87 THR A C 1
ATOM 634 O O . THR A 1 87 ? 0.455 7.437 9.369 1.00 97.06 87 THR A O 1
ATOM 637 N N . ALA A 1 88 ? -1.039 5.948 8.590 1.00 96.38 88 ALA A N 1
ATOM 638 C CA . ALA A 1 88 ? -0.052 4.911 8.283 1.00 96.38 88 ALA A CA 1
ATOM 639 C C . ALA A 1 88 ? 1.022 5.391 7.293 1.00 96.38 88 ALA A C 1
ATOM 641 O O . ALA A 1 88 ? 2.217 5.208 7.532 1.00 96.38 88 ALA A O 1
ATOM 642 N N . ARG A 1 89 ? 0.621 6.074 6.210 1.00 94.31 89 ARG A N 1
ATOM 643 C CA . ARG A 1 89 ? 1.546 6.651 5.222 1.00 94.31 89 ARG A CA 1
ATOM 644 C C . ARG A 1 89 ? 2.498 7.670 5.851 1.00 94.31 89 ARG A C 1
ATOM 646 O O . ARG A 1 89 ? 3.674 7.700 5.496 1.00 94.31 89 ARG A O 1
ATOM 653 N N . THR A 1 90 ? 2.002 8.499 6.765 1.00 93.06 90 THR A N 1
ATOM 654 C CA . THR A 1 90 ? 2.813 9.527 7.433 1.00 93.06 90 THR A CA 1
ATOM 655 C C . THR A 1 90 ? 3.803 8.908 8.425 1.00 93.06 90 THR A C 1
ATOM 657 O O . THR A 1 90 ? 4.955 9.335 8.497 1.00 93.06 90 THR A O 1
ATOM 660 N N . ALA A 1 91 ? 3.379 7.880 9.163 1.00 91.12 91 ALA A N 1
ATOM 661 C CA . ALA A 1 91 ? 4.192 7.204 10.175 1.00 91.12 91 ALA A CA 1
ATOM 662 C C . ALA A 1 91 ? 5.249 6.244 9.588 1.00 91.12 91 ALA A C 1
ATOM 664 O O . ALA A 1 91 ? 6.288 5.999 10.213 1.00 91.12 91 ALA A O 1
ATOM 665 N N . ALA A 1 92 ? 5.002 5.706 8.391 1.00 88.12 92 ALA A N 1
ATOM 666 C CA . ALA A 1 92 ? 5.897 4.799 7.680 1.00 88.12 92 ALA A CA 1
ATOM 667 C C . ALA A 1 92 ? 6.190 5.324 6.262 1.00 88.12 92 ALA A C 1
ATOM 669 O O . ALA A 1 92 ? 5.606 4.852 5.281 1.00 88.12 92 ALA A O 1
ATOM 670 N N . PRO A 1 93 ? 7.099 6.310 6.122 1.00 84.00 93 PRO A N 1
ATOM 671 C CA . PRO A 1 93 ? 7.545 6.742 4.809 1.00 84.00 93 PRO A CA 1
ATOM 672 C C . PRO A 1 93 ? 8.311 5.610 4.124 1.00 84.00 93 PRO A C 1
ATOM 674 O O . PRO A 1 93 ? 9.128 4.916 4.736 1.00 84.00 93 PRO A O 1
ATOM 677 N N . TRP A 1 94 ? 8.065 5.450 2.828 1.00 80.94 94 TRP A N 1
ATOM 678 C CA . TRP A 1 94 ? 8.702 4.415 2.026 1.00 80.94 94 TRP A CA 1
ATOM 679 C C . TRP A 1 94 ? 10.228 4.524 2.043 1.00 80.94 94 TRP A C 1
ATOM 681 O O . TRP A 1 94 ? 10.786 5.601 1.818 1.00 80.94 94 TRP A O 1
ATOM 691 N N . LYS A 1 95 ? 10.909 3.383 2.194 1.00 73.06 95 LYS A N 1
ATOM 692 C CA . LYS A 1 95 ? 12.350 3.266 1.963 1.00 73.06 95 LYS A CA 1
ATOM 693 C C . LYS A 1 95 ? 12.598 2.255 0.845 1.00 73.06 95 LYS A C 1
ATOM 695 O O . LYS A 1 95 ? 12.132 1.124 0.947 1.00 73.06 95 LYS A O 1
ATOM 700 N N . PRO A 1 96 ? 13.314 2.635 -0.228 1.00 61.56 96 PRO A N 1
ATOM 701 C CA . PRO A 1 96 ? 13.653 1.688 -1.278 1.00 61.56 96 PRO A CA 1
ATOM 702 C C . PRO A 1 96 ? 14.533 0.580 -0.702 1.00 61.56 96 PRO A C 1
ATOM 704 O O . PRO A 1 96 ? 15.611 0.838 -0.167 1.00 61.56 96 PRO A O 1
ATOM 707 N N . THR A 1 97 ? 14.066 -0.656 -0.827 1.00 56.72 97 THR A N 1
ATOM 708 C CA . THR A 1 97 ? 14.874 -1.851 -0.606 1.00 56.72 97 THR A CA 1
ATOM 709 C C . THR A 1 97 ? 15.249 -2.392 -1.976 1.00 56.72 97 THR A C 1
ATOM 711 O O . THR A 1 97 ? 14.400 -2.851 -2.727 1.00 56.72 97 THR A O 1
ATOM 714 N N . VAL A 1 98 ? 16.526 -2.279 -2.344 1.00 53.78 98 VAL A N 1
ATOM 715 C CA . VAL A 1 98 ? 17.003 -2.809 -3.625 1.00 53.78 98 VAL A CA 1
ATOM 716 C C . VAL A 1 98 ? 17.246 -4.303 -3.449 1.00 53.78 98 VAL A C 1
ATOM 718 O O . VAL A 1 98 ? 18.147 -4.706 -2.710 1.00 53.78 98 VAL A O 1
ATOM 721 N N . SER A 1 99 ? 16.438 -5.131 -4.109 1.00 50.59 99 SER A N 1
ATOM 722 C CA . SER A 1 99 ? 16.671 -6.573 -4.140 1.00 50.59 99 SER A CA 1
ATOM 723 C C . SER A 1 99 ? 17.723 -6.912 -5.198 1.00 50.59 99 SER A C 1
ATOM 725 O O . SER A 1 99 ? 17.494 -6.769 -6.399 1.00 50.59 99 SER A O 1
ATOM 727 N N . HIS A 1 100 ? 18.884 -7.390 -4.750 1.00 50.16 100 HIS A N 1
ATOM 728 C CA . HIS A 1 100 ? 19.895 -8.019 -5.601 1.00 50.16 100 HIS A CA 1
ATOM 729 C C . HIS A 1 100 ? 19.863 -9.535 -5.376 1.00 50.16 100 HIS A C 1
ATOM 731 O O . HIS A 1 100 ? 20.674 -10.092 -4.638 1.00 50.16 100 HIS A O 1
ATOM 737 N N . GLY A 1 101 ? 18.877 -10.205 -5.971 1.00 51.62 101 GLY A N 1
ATOM 738 C CA . GLY A 1 101 ? 18.760 -11.662 -5.934 1.00 51.62 101 GLY A CA 1
ATOM 739 C C . GLY A 1 101 ? 19.431 -12.326 -7.137 1.00 51.62 101 GLY A C 1
ATOM 740 O O . GLY A 1 101 ? 19.339 -11.825 -8.254 1.00 51.62 101 GLY A O 1
ATOM 741 N N . LYS A 1 102 ? 20.061 -13.488 -6.925 1.00 56.25 102 LYS A N 1
ATOM 742 C CA . LYS A 1 102 ? 20.548 -14.367 -8.012 1.00 56.25 102 LYS A CA 1
ATOM 743 C C . LYS A 1 102 ? 19.423 -15.165 -8.685 1.00 56.25 102 LYS A C 1
ATOM 745 O O . LYS A 1 102 ? 19.662 -15.817 -9.692 1.00 56.25 102 LYS A O 1
ATOM 750 N N . ASP A 1 103 ? 18.211 -15.103 -8.139 1.00 66.38 103 ASP A N 1
ATOM 751 C CA . ASP A 1 103 ? 17.086 -15.968 -8.511 1.00 66.38 103 ASP A CA 1
ATOM 752 C C . ASP A 1 103 ? 16.282 -15.472 -9.725 1.00 66.38 103 ASP A C 1
ATOM 754 O O . ASP A 1 103 ? 15.167 -15.944 -9.935 1.00 66.38 103 ASP A O 1
ATOM 758 N N . HIS A 1 104 ? 16.833 -14.525 -10.498 1.00 78.25 104 HIS A N 1
ATOM 759 C CA . HIS A 1 104 ? 16.263 -13.972 -11.736 1.00 78.25 104 HIS A CA 1
ATOM 760 C C . HIS A 1 104 ? 14.720 -13.907 -11.741 1.00 78.25 104 HIS A C 1
ATOM 762 O O . HIS A 1 104 ? 14.066 -14.591 -12.537 1.00 78.25 104 HIS A O 1
ATOM 768 N N . PRO A 1 105 ? 14.102 -13.120 -10.833 1.00 87.62 105 PRO A N 1
ATOM 769 C CA . PRO A 1 105 ? 12.644 -12.991 -10.755 1.00 87.62 105 PRO A CA 1
ATOM 770 C C . PRO A 1 105 ? 12.008 -12.537 -12.076 1.00 87.62 105 PRO A C 1
ATOM 772 O O . PRO A 1 105 ? 10.830 -12.801 -12.311 1.00 87.62 105 PRO A O 1
ATOM 775 N N . GLU A 1 106 ? 12.788 -11.901 -12.951 1.00 89.62 106 GLU A N 1
ATOM 776 C CA . GLU A 1 106 ? 12.409 -11.541 -14.313 1.00 89.62 106 GLU A CA 1
ATOM 777 C C . GLU A 1 106 ? 11.956 -12.757 -15.135 1.00 89.62 106 GLU A C 1
ATOM 779 O O . GLU A 1 106 ? 10.922 -12.696 -15.799 1.00 89.62 106 GLU A O 1
ATOM 784 N N . ASP A 1 107 ? 12.678 -13.879 -15.046 1.00 89.25 107 ASP A N 1
ATOM 785 C CA . ASP A 1 107 ? 12.382 -15.091 -15.819 1.00 89.25 107 ASP A CA 1
ATOM 786 C C . ASP A 1 107 ? 11.119 -15.784 -15.288 1.00 89.25 107 ASP A C 1
ATOM 788 O O . ASP A 1 107 ? 10.283 -16.262 -16.059 1.00 89.25 107 ASP A O 1
ATOM 792 N N . LYS A 1 108 ? 10.933 -15.778 -13.959 1.00 90.38 108 LYS A N 1
ATOM 793 C CA . LYS A 1 108 ? 9.700 -16.261 -13.319 1.00 90.38 108 LYS A CA 1
ATOM 794 C C . LYS A 1 108 ? 8.488 -15.442 -13.754 1.00 90.38 108 LYS A C 1
ATOM 796 O O . LYS A 1 108 ? 7.438 -16.014 -14.037 1.00 90.38 108 LYS A O 1
ATOM 801 N N . LEU A 1 109 ? 8.631 -14.116 -13.807 1.00 91.44 109 LEU A N 1
ATOM 802 C CA . LEU A 1 109 ? 7.553 -13.223 -14.221 1.00 91.44 109 LEU A CA 1
ATOM 803 C C . LEU A 1 109 ? 7.243 -13.358 -15.717 1.00 91.44 109 LEU A C 1
ATOM 805 O O . LEU A 1 109 ? 6.075 -13.364 -16.095 1.00 91.44 109 LEU A O 1
ATOM 809 N N . ALA A 1 110 ? 8.257 -13.525 -16.569 1.00 88.06 110 ALA A N 1
ATOM 810 C CA . ALA A 1 110 ? 8.063 -13.750 -18.001 1.00 88.06 110 ALA A CA 1
ATOM 811 C C . ALA A 1 110 ? 7.298 -15.055 -18.297 1.00 88.06 110 ALA A C 1
ATOM 813 O O . ALA A 1 110 ? 6.517 -15.114 -19.246 1.00 88.06 110 ALA A O 1
ATOM 814 N N . ALA A 1 111 ? 7.487 -16.087 -17.467 1.00 88.88 111 ALA A N 1
ATOM 815 C CA . ALA A 1 111 ? 6.785 -17.367 -17.566 1.00 88.88 111 ALA A CA 1
ATOM 816 C C . ALA A 1 111 ? 5.427 -17.404 -16.831 1.00 88.88 111 ALA A C 1
ATOM 818 O O . ALA A 1 111 ? 4.748 -18.434 -16.846 1.00 88.88 111 ALA A O 1
ATOM 819 N N . ALA A 1 112 ? 5.028 -16.315 -16.167 1.00 91.75 112 ALA A N 1
ATOM 820 C CA . ALA A 1 112 ? 3.807 -16.262 -15.376 1.00 91.75 112 ALA A CA 1
ATOM 821 C C . ALA A 1 112 ? 2.548 -16.408 -16.244 1.00 91.75 112 ALA A C 1
ATOM 823 O O . ALA A 1 112 ? 2.395 -15.754 -17.275 1.00 91.75 112 ALA A O 1
ATOM 824 N N . THR A 1 113 ? 1.616 -17.244 -15.786 1.00 92.94 113 THR A N 1
ATOM 825 C CA . THR A 1 113 ? 0.312 -17.476 -16.438 1.00 92.94 113 THR A CA 1
ATOM 826 C C . THR A 1 113 ? -0.877 -17.169 -15.531 1.00 92.94 113 THR A C 1
ATOM 828 O O . THR A 1 113 ? -2.004 -17.105 -16.011 1.00 92.94 113 THR A O 1
ATOM 831 N N . ASP A 1 114 ? -0.628 -16.932 -14.241 1.00 94.06 114 ASP A N 1
ATOM 832 C CA . ASP A 1 114 ? -1.633 -16.590 -13.241 1.00 94.06 114 ASP A CA 1
ATOM 833 C C . ASP A 1 114 ? -1.091 -15.480 -12.328 1.00 94.06 114 ASP A C 1
ATOM 835 O O . ASP A 1 114 ? -0.065 -15.650 -11.662 1.00 94.06 114 ASP A O 1
ATOM 839 N N . ALA A 1 115 ? -1.782 -14.338 -12.298 1.00 92.81 115 ALA A N 1
ATOM 840 C CA . ALA A 1 115 ? -1.363 -13.186 -11.507 1.00 92.81 115 ALA A CA 1
ATOM 841 C C . ALA A 1 115 ? -1.425 -13.458 -9.994 1.00 92.81 115 ALA A C 1
ATOM 843 O O . ALA A 1 115 ? -0.518 -13.053 -9.268 1.00 92.81 115 ALA A O 1
ATOM 844 N N . ALA A 1 116 ? -2.441 -14.185 -9.517 1.00 92.31 116 ALA A N 1
ATOM 845 C CA . ALA A 1 116 ? -2.639 -14.496 -8.102 1.00 92.31 116 ALA A CA 1
ATOM 846 C C . ALA A 1 116 ? -1.579 -15.460 -7.557 1.00 92.31 116 ALA A C 1
ATOM 848 O O . ALA A 1 116 ? -1.213 -15.381 -6.382 1.00 92.31 116 ALA A O 1
ATOM 849 N N . VAL A 1 117 ? -1.072 -16.369 -8.393 1.00 92.31 117 VAL A N 1
ATOM 850 C CA . VAL A 1 117 ? 0.061 -17.232 -8.034 1.00 92.31 117 VAL A CA 1
ATOM 851 C C . VAL A 1 117 ? 1.362 -16.433 -8.046 1.00 92.31 117 VAL A C 1
ATOM 853 O O . VAL A 1 117 ? 2.116 -16.485 -7.075 1.00 92.31 117 VAL A O 1
ATOM 856 N N . SER A 1 118 ? 1.619 -15.661 -9.105 1.00 91.94 118 SER A N 1
ATOM 857 C CA . SER A 1 118 ? 2.867 -14.904 -9.249 1.00 91.94 118 SER A CA 1
ATOM 858 C C . SER A 1 118 ? 3.026 -13.784 -8.222 1.00 91.94 118 SER A C 1
ATOM 860 O O . SER A 1 118 ? 4.128 -13.591 -7.718 1.00 91.94 118 SER A O 1
ATOM 862 N N . GLY A 1 119 ? 1.944 -13.095 -7.850 1.00 89.31 119 GLY A N 1
ATOM 863 C CA . GLY A 1 119 ? 1.966 -12.038 -6.833 1.00 89.31 119 GLY A CA 1
ATOM 864 C C . GLY A 1 119 ? 2.348 -12.527 -5.429 1.00 89.31 119 GLY A C 1
ATOM 865 O O . GLY A 1 119 ? 2.801 -11.732 -4.611 1.00 89.31 119 GLY A O 1
ATOM 866 N N . LYS A 1 120 ? 2.218 -13.834 -5.150 1.00 91.31 120 LYS A N 1
ATOM 867 C CA . LYS A 1 120 ? 2.621 -14.452 -3.875 1.00 91.31 120 LYS A CA 1
ATOM 868 C C . LYS A 1 120 ? 4.106 -14.811 -3.809 1.00 91.31 120 LYS A C 1
ATOM 870 O O . LYS A 1 120 ? 4.595 -15.064 -2.710 1.00 91.31 120 LYS A O 1
ATOM 875 N N . ASP A 1 121 ? 4.817 -14.872 -4.939 1.00 91.50 121 ASP A N 1
ATOM 876 C CA . ASP A 1 121 ? 6.267 -15.101 -4.936 1.00 91.50 121 ASP A CA 1
ATOM 877 C C . ASP A 1 121 ? 6.968 -13.815 -4.453 1.00 91.50 121 ASP A C 1
ATOM 879 O O . ASP A 1 121 ? 6.879 -12.787 -5.130 1.00 91.50 121 ASP A O 1
ATOM 883 N N . PRO A 1 122 ? 7.689 -13.836 -3.313 1.00 88.81 122 PRO A N 1
ATOM 884 C CA . PRO A 1 122 ? 8.308 -12.632 -2.759 1.00 88.81 122 PRO A CA 1
ATOM 885 C C . PRO A 1 122 ? 9.323 -11.966 -3.696 1.00 88.81 122 PRO A C 1
ATOM 887 O O . PRO A 1 122 ? 9.482 -10.747 -3.665 1.00 88.81 122 PRO A O 1
ATOM 890 N N . ALA A 1 123 ? 10.008 -12.742 -4.543 1.00 89.25 123 ALA A N 1
ATOM 891 C CA . ALA A 1 123 ? 10.976 -12.203 -5.491 1.00 89.25 123 ALA A CA 1
ATOM 892 C C . ALA A 1 123 ? 10.273 -11.476 -6.648 1.00 89.25 123 ALA A C 1
ATOM 894 O O . ALA A 1 123 ? 10.733 -10.419 -7.081 1.00 89.25 123 ALA A O 1
ATOM 895 N N . VAL A 1 124 ? 9.133 -12.004 -7.110 1.00 92.12 124 VAL A N 1
ATOM 896 C CA . VAL A 1 124 ? 8.284 -11.334 -8.108 1.00 92.12 124 VAL A CA 1
ATOM 897 C C . VAL A 1 124 ? 7.635 -10.089 -7.506 1.00 92.12 124 VAL A C 1
ATOM 899 O O . VAL A 1 124 ? 7.700 -9.026 -8.116 1.00 92.12 124 VAL A O 1
ATOM 902 N N . ALA A 1 125 ? 7.083 -10.177 -6.293 1.00 92.44 125 ALA A N 1
ATOM 903 C CA . ALA A 1 125 ? 6.511 -9.030 -5.590 1.00 92.44 125 ALA A CA 1
ATOM 904 C C . ALA A 1 125 ? 7.541 -7.903 -5.399 1.00 92.44 125 ALA A C 1
ATOM 906 O O . ALA A 1 125 ? 7.237 -6.743 -5.672 1.00 92.44 125 ALA A O 1
ATOM 907 N N . GLY A 1 126 ? 8.780 -8.235 -5.018 1.00 90.06 126 GLY A N 1
ATOM 908 C CA . GLY A 1 126 ? 9.876 -7.265 -4.932 1.00 90.06 126 GLY A CA 1
ATOM 909 C C . GLY A 1 126 ? 10.165 -6.577 -6.270 1.00 90.06 126 GLY A C 1
ATOM 910 O O . GLY A 1 126 ? 10.299 -5.359 -6.323 1.00 90.06 126 GLY A O 1
ATOM 911 N N . LEU A 1 127 ? 10.172 -7.329 -7.374 1.00 91.75 127 LEU A N 1
ATOM 912 C CA . LEU A 1 127 ? 10.357 -6.770 -8.715 1.00 91.75 127 LEU A CA 1
ATOM 913 C C . LEU A 1 127 ? 9.193 -5.856 -9.148 1.00 91.75 127 LEU A C 1
ATOM 915 O O . LEU A 1 127 ? 9.418 -4.807 -9.757 1.00 91.75 127 LEU A O 1
ATOM 919 N N . LEU A 1 128 ? 7.954 -6.224 -8.815 1.00 94.50 128 LEU A N 1
ATOM 920 C CA . LEU A 1 128 ? 6.768 -5.403 -9.069 1.00 94.50 128 LEU A CA 1
ATOM 921 C C . LEU A 1 128 ? 6.816 -4.083 -8.277 1.00 94.50 128 LEU A C 1
ATOM 923 O O . LEU A 1 128 ? 6.456 -3.030 -8.814 1.00 94.50 128 LEU A O 1
ATOM 927 N N . TRP A 1 129 ? 7.307 -4.126 -7.037 1.00 93.56 129 TRP A N 1
ATOM 928 C CA . TRP A 1 129 ? 7.525 -2.952 -6.193 1.00 93.56 129 TRP A CA 1
ATOM 929 C C . TRP A 1 129 ? 8.678 -2.064 -6.677 1.00 93.56 129 TRP A C 1
ATOM 931 O O . TRP A 1 129 ? 8.525 -0.841 -6.704 1.00 93.56 129 TRP A O 1
ATOM 941 N N . ASP A 1 130 ? 9.787 -2.649 -7.138 1.00 90.75 130 ASP A N 1
ATOM 942 C CA . ASP A 1 130 ? 10.894 -1.915 -7.769 1.00 90.75 130 ASP A CA 1
ATOM 943 C C . ASP A 1 130 ? 10.409 -1.116 -8.988 1.00 90.75 130 ASP A C 1
ATOM 945 O O . ASP A 1 130 ? 10.768 0.050 -9.164 1.00 90.75 130 ASP A O 1
ATOM 949 N N . ALA A 1 131 ? 9.570 -1.731 -9.828 1.00 93.88 131 ALA A N 1
ATOM 950 C CA . ALA A 1 131 ? 8.956 -1.061 -10.971 1.00 93.88 131 ALA A CA 1
ATOM 951 C C . ALA A 1 131 ? 8.062 0.107 -10.529 1.00 93.88 131 ALA A C 1
ATOM 953 O O . ALA A 1 131 ? 8.158 1.206 -11.078 1.00 93.88 131 ALA A O 1
ATOM 954 N N . ALA A 1 132 ? 7.234 -0.102 -9.501 1.00 94.50 132 ALA A N 1
ATOM 955 C CA . ALA A 1 132 ? 6.349 0.932 -8.973 1.00 94.50 132 ALA A CA 1
ATOM 956 C C . ALA A 1 132 ? 7.135 2.111 -8.378 1.00 94.50 132 ALA A C 1
ATOM 958 O O . ALA A 1 132 ? 6.706 3.258 -8.487 1.00 94.50 132 ALA A O 1
ATOM 959 N N . HIS A 1 133 ? 8.306 1.853 -7.786 1.00 90.94 133 HIS A N 1
ATOM 960 C CA . HIS A 1 133 ? 9.143 2.883 -7.178 1.00 90.94 133 HIS A CA 1
ATOM 961 C C . HIS A 1 133 ? 9.564 3.980 -8.166 1.00 90.94 133 HIS A C 1
ATOM 963 O O . HIS A 1 133 ? 9.606 5.153 -7.790 1.00 90.94 133 HIS A O 1
ATOM 969 N N . VAL A 1 134 ? 9.808 3.629 -9.433 1.00 91.25 134 VAL A N 1
ATOM 970 C CA . VAL A 1 134 ? 10.232 4.593 -10.464 1.00 91.25 134 VAL A CA 1
ATOM 971 C C . VAL A 1 134 ? 9.119 5.557 -10.874 1.00 91.25 134 VAL A C 1
ATOM 973 O O . VAL A 1 134 ? 9.400 6.650 -11.348 1.00 91.25 134 VAL A O 1
ATOM 976 N N . LEU A 1 135 ? 7.851 5.228 -10.617 1.00 91.69 135 LEU A N 1
ATOM 977 C CA . LEU A 1 135 ? 6.738 6.155 -10.864 1.00 91.69 135 LEU A CA 1
ATOM 978 C C . LEU A 1 135 ? 6.749 7.371 -9.916 1.00 91.69 135 LEU A C 1
ATOM 980 O O . LEU A 1 135 ? 5.979 8.315 -10.102 1.00 91.69 135 LEU A O 1
ATOM 984 N N . GLY A 1 136 ? 7.608 7.349 -8.894 1.00 90.56 136 GLY A N 1
ATOM 985 C CA . GLY A 1 136 ? 7.663 8.342 -7.835 1.00 90.56 136 GLY A CA 1
ATOM 986 C C . GLY A 1 136 ? 6.700 8.022 -6.693 1.00 90.56 136 GLY A C 1
ATOM 987 O O . GLY A 1 136 ? 5.714 7.303 -6.849 1.00 90.56 136 GLY A O 1
ATOM 988 N N . GLU A 1 137 ? 6.992 8.579 -5.517 1.00 90.81 137 GLU A N 1
ATOM 989 C CA . GLU A 1 137 ? 6.302 8.255 -4.262 1.00 90.81 137 GLU A CA 1
ATOM 990 C C . GLU A 1 137 ? 4.778 8.352 -4.358 1.00 90.81 137 GLU A C 1
ATOM 992 O O . GLU A 1 137 ? 4.082 7.405 -4.008 1.00 90.81 137 GLU A O 1
ATOM 997 N N . ARG A 1 138 ? 4.258 9.472 -4.866 1.00 93.12 138 ARG A N 1
ATOM 998 C CA . ARG A 1 138 ? 2.816 9.729 -4.863 1.00 93.12 138 ARG A CA 1
ATOM 999 C C . ARG A 1 138 ? 2.045 8.815 -5.822 1.00 93.12 138 ARG A C 1
ATOM 1001 O O . ARG A 1 138 ? 0.955 8.375 -5.484 1.00 93.12 138 ARG A O 1
ATOM 1008 N N . VAL A 1 139 ? 2.600 8.511 -6.997 1.00 94.94 139 VAL A N 1
ATOM 1009 C CA . VAL A 1 139 ? 1.956 7.612 -7.975 1.00 94.94 139 VAL A CA 1
ATOM 1010 C C . VAL A 1 139 ? 2.055 6.157 -7.516 1.00 94.94 139 VAL A C 1
ATOM 1012 O O . VAL A 1 139 ? 1.085 5.415 -7.637 1.00 94.94 139 VAL A O 1
ATOM 1015 N N . ARG A 1 140 ? 3.191 5.762 -6.929 1.00 94.81 140 ARG A N 1
ATOM 1016 C CA . ARG A 1 140 ? 3.359 4.453 -6.286 1.00 94.81 140 ARG A CA 1
ATOM 1017 C C . ARG A 1 140 ? 2.364 4.256 -5.142 1.00 94.81 140 ARG A C 1
ATOM 1019 O O . ARG A 1 140 ? 1.730 3.213 -5.064 1.00 94.81 140 ARG A O 1
ATOM 1026 N N . ASP A 1 141 ? 2.224 5.241 -4.259 1.00 95.44 141 ASP A N 1
ATOM 1027 C CA . ASP A 1 141 ? 1.278 5.146 -3.147 1.00 95.44 141 ASP A CA 1
ATOM 1028 C C . ASP A 1 141 ? -0.171 5.118 -3.662 1.00 95.44 141 ASP A C 1
ATOM 1030 O O . ASP A 1 141 ? -0.975 4.353 -3.148 1.00 95.44 141 ASP A O 1
ATOM 1034 N N . LEU A 1 142 ? -0.506 5.868 -4.721 1.00 96.25 142 LEU A N 1
ATOM 1035 C CA . LEU A 1 142 ? -1.823 5.774 -5.365 1.00 96.25 142 LEU A CA 1
ATOM 1036 C C . LEU A 1 142 ? -2.099 4.361 -5.898 1.00 96.25 142 LEU A C 1
ATOM 1038 O O . LEU A 1 142 ? -3.197 3.845 -5.709 1.00 96.25 142 LEU A O 1
ATOM 1042 N N . LEU A 1 143 ? -1.104 3.741 -6.539 1.00 95.62 143 LEU A N 1
ATOM 1043 C CA . LEU A 1 143 ? -1.176 2.371 -7.045 1.00 95.62 143 LEU A CA 1
ATOM 1044 C C . LEU A 1 143 ? -1.461 1.369 -5.911 1.00 95.62 143 LEU A C 1
ATOM 1046 O O . LEU A 1 143 ? -2.377 0.561 -6.027 1.00 95.62 143 LEU A O 1
ATOM 1050 N N . ASP A 1 144 ? -0.718 1.454 -4.807 1.00 95.69 144 ASP A N 1
ATOM 1051 C CA . ASP A 1 144 ? -0.874 0.590 -3.628 1.00 95.69 144 ASP A CA 1
ATOM 1052 C C . ASP A 1 144 ? -2.236 0.766 -2.944 1.00 95.69 144 ASP A C 1
ATOM 1054 O O . ASP A 1 144 ? -2.997 -0.191 -2.780 1.00 95.69 144 ASP A O 1
ATOM 1058 N N . LEU A 1 145 ? -2.592 2.014 -2.629 1.00 95.94 145 LEU A N 1
ATOM 1059 C CA . LEU A 1 145 ? -3.843 2.347 -1.953 1.00 95.94 145 LEU A CA 1
ATOM 1060 C C . LEU A 1 145 ? -5.058 1.921 -2.781 1.00 95.94 145 LEU A C 1
ATOM 1062 O O . LEU A 1 145 ? -5.993 1.329 -2.246 1.00 95.94 145 LEU A O 1
ATOM 1066 N N . HIS A 1 146 ? -5.047 2.202 -4.085 1.00 94.75 146 HIS A N 1
ATOM 1067 C CA . HIS A 1 146 ? -6.180 1.902 -4.953 1.00 94.75 146 HIS A CA 1
ATOM 1068 C C . HIS A 1 146 ? -6.297 0.405 -5.266 1.00 94.75 146 HIS A C 1
ATOM 1070 O O . HIS A 1 146 ? -7.396 -0.151 -5.224 1.00 94.75 146 HIS A O 1
ATOM 1076 N N . LEU A 1 147 ? -5.181 -0.268 -5.572 1.00 93.75 147 LEU A N 1
ATOM 1077 C CA . LEU A 1 147 ? -5.224 -1.641 -6.075 1.00 93.75 147 LEU A CA 1
ATOM 1078 C C . LEU A 1 147 ? -5.1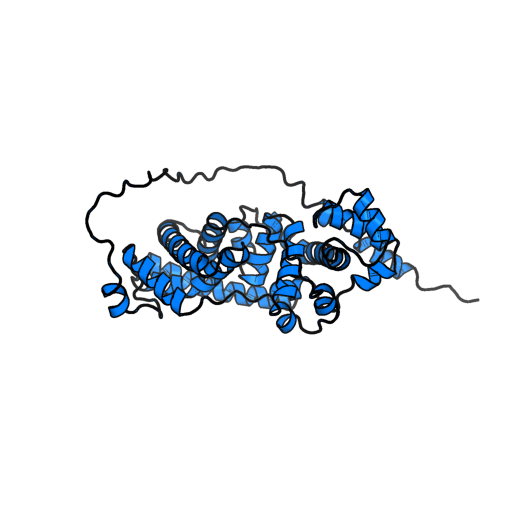06 -2.704 -4.992 1.00 93.75 147 LEU A C 1
ATOM 1080 O O . LEU A 1 147 ? -5.813 -3.706 -5.091 1.00 93.75 147 LEU A O 1
ATOM 1084 N N . ARG A 1 148 ? -4.239 -2.528 -3.989 1.00 95.06 148 ARG A N 1
ATOM 1085 C CA . ARG A 1 148 ? -4.027 -3.535 -2.934 1.00 95.06 148 ARG A CA 1
ATOM 1086 C C . ARG A 1 148 ? -4.958 -3.291 -1.754 1.00 95.06 148 ARG A C 1
ATOM 1088 O O . ARG A 1 148 ? -5.723 -4.184 -1.407 1.00 95.06 148 ARG A O 1
ATOM 1095 N N . HIS A 1 149 ? -4.995 -2.060 -1.245 1.00 95.06 149 HIS A N 1
ATOM 1096 C CA . HIS A 1 149 ? -5.849 -1.688 -0.106 1.00 95.06 149 HIS A CA 1
ATOM 1097 C C . HIS A 1 149 ? -7.288 -1.306 -0.490 1.00 95.06 149 HIS A C 1
ATOM 1099 O O . HIS A 1 149 ? -8.106 -1.006 0.378 1.00 95.06 149 HIS A O 1
ATOM 1105 N N . LYS A 1 150 ? -7.621 -1.327 -1.789 1.00 93.31 150 LYS A N 1
ATOM 1106 C CA . LYS A 1 150 ? -8.984 -1.115 -2.312 1.00 93.31 150 LYS A CA 1
ATOM 1107 C C . LYS A 1 150 ? -9.619 0.204 -1.853 1.00 93.31 150 LYS A C 1
ATOM 1109 O O . LYS A 1 150 ? -10.832 0.277 -1.650 1.00 93.31 150 LYS A O 1
ATOM 1114 N N . LEU A 1 151 ? -8.815 1.261 -1.711 1.00 95.25 151 LEU A N 1
ATOM 1115 C CA . LEU A 1 151 ? -9.337 2.605 -1.492 1.00 95.25 151 LEU A CA 1
ATOM 1116 C C . LEU A 1 151 ? -10.074 3.100 -2.734 1.00 95.25 151 LEU A C 1
ATOM 1118 O O . LEU A 1 151 ? -9.629 2.911 -3.874 1.00 95.25 151 LEU A O 1
ATOM 1122 N N . THR A 1 152 ? -11.200 3.779 -2.506 1.00 93.81 152 THR A N 1
ATOM 1123 C CA . THR A 1 152 ? -11.869 4.495 -3.594 1.00 93.81 152 THR A CA 1
ATOM 1124 C C . THR A 1 152 ? -10.956 5.609 -4.109 1.00 93.81 152 THR A C 1
ATOM 1126 O O . THR A 1 152 ? -10.065 6.086 -3.402 1.00 93.81 152 THR A O 1
ATOM 1129 N N . ALA A 1 153 ? -11.189 6.075 -5.338 1.00 93.31 153 ALA A N 1
ATOM 1130 C CA . ALA A 1 153 ? -10.422 7.189 -5.896 1.00 93.31 153 ALA A CA 1
ATOM 1131 C C . ALA A 1 153 ? -10.491 8.448 -5.008 1.00 93.31 153 ALA A C 1
ATOM 1133 O O . ALA A 1 153 ? -9.500 9.158 -4.868 1.00 93.31 153 ALA A O 1
ATOM 1134 N N . ALA A 1 154 ? -11.639 8.704 -4.373 1.00 94.31 154 ALA A N 1
ATOM 1135 C CA . ALA A 1 154 ? -11.810 9.838 -3.469 1.00 94.31 154 ALA A CA 1
ATOM 1136 C C . ALA A 1 154 ? -10.946 9.701 -2.205 1.00 94.31 154 ALA A C 1
ATOM 1138 O O . ALA A 1 154 ? -10.254 10.646 -1.833 1.00 94.31 154 ALA A O 1
ATOM 1139 N N . GLU A 1 155 ? -10.935 8.522 -1.580 1.00 96.38 155 GLU A N 1
ATOM 1140 C CA . GLU A 1 155 ? -10.130 8.269 -0.380 1.00 96.38 155 GLU A CA 1
ATOM 1141 C C . GLU A 1 155 ? -8.635 8.284 -0.681 1.00 96.38 155 GLU A C 1
ATOM 1143 O O . GLU A 1 155 ? -7.874 8.948 0.016 1.00 96.38 155 GLU A O 1
ATOM 1148 N N . ALA A 1 156 ? -8.205 7.606 -1.749 1.00 96.19 156 ALA A N 1
ATOM 1149 C CA . ALA A 1 156 ? -6.802 7.605 -2.150 1.00 96.19 156 ALA A CA 1
ATOM 1150 C C . ALA A 1 156 ? -6.325 9.025 -2.507 1.00 96.19 156 ALA A C 1
ATOM 1152 O O . ALA A 1 156 ? -5.227 9.424 -2.124 1.00 96.19 156 ALA A O 1
ATOM 1153 N N . GLY A 1 157 ? -7.169 9.816 -3.180 1.00 96.81 157 GLY A N 1
ATOM 1154 C CA . GLY A 1 157 ? -6.901 11.228 -3.443 1.00 96.81 157 GLY A CA 1
ATOM 1155 C C . GLY A 1 157 ? -6.746 12.040 -2.157 1.00 96.81 157 GLY A C 1
ATOM 1156 O O . GLY A 1 157 ? -5.771 12.774 -2.017 1.00 96.81 157 GLY A O 1
ATOM 1157 N N . ALA A 1 158 ? -7.647 11.855 -1.189 1.00 96.81 158 ALA A N 1
ATOM 1158 C CA . ALA A 1 158 ? -7.587 12.538 0.101 1.00 96.81 158 ALA A CA 1
ATOM 1159 C C . ALA A 1 158 ? -6.336 12.160 0.917 1.00 96.81 158 ALA A C 1
ATOM 1161 O O . ALA A 1 158 ? -5.683 13.043 1.467 1.00 96.81 158 ALA A O 1
ATOM 1162 N N . VAL A 1 159 ? -5.940 10.880 0.937 1.00 96.94 159 VAL A N 1
ATOM 1163 C CA . VAL A 1 159 ? -4.700 10.411 1.592 1.00 96.94 159 VAL A CA 1
ATOM 1164 C C . VAL A 1 159 ? -3.449 11.067 0.994 1.00 96.94 159 VAL A C 1
ATOM 1166 O O . VAL A 1 159 ? -2.471 11.327 1.699 1.00 96.94 159 VAL A O 1
ATOM 1169 N N . LEU A 1 160 ? -3.459 11.320 -0.316 1.00 96.25 160 LEU A N 1
ATOM 1170 C CA . LEU A 1 160 ? -2.311 11.847 -1.060 1.00 96.25 160 LEU A CA 1
ATOM 1171 C C . LEU A 1 160 ? -2.313 13.369 -1.228 1.00 96.25 160 LEU A C 1
ATOM 1173 O O . LEU A 1 160 ? -1.364 13.898 -1.826 1.00 96.25 160 LEU A O 1
ATOM 1177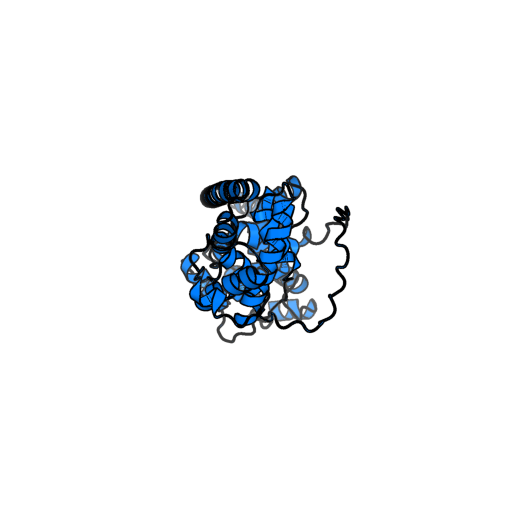 N N . ASP A 1 161 ? -3.342 14.036 -0.701 1.00 96.12 161 ASP A N 1
ATOM 1178 C CA . ASP A 1 161 ? -3.630 15.459 -0.893 1.00 96.12 161 ASP A CA 1
ATOM 1179 C C . ASP A 1 161 ? -3.706 15.833 -2.387 1.00 96.12 161 ASP A C 1
ATOM 1181 O O . ASP A 1 161 ? -3.011 16.716 -2.892 1.00 96.12 161 ASP A O 1
ATOM 1185 N N . LEU A 1 162 ? -4.507 15.068 -3.137 1.00 96.38 162 LEU A N 1
ATOM 1186 C CA . LEU A 1 162 ? -4.719 15.231 -4.572 1.00 96.38 162 LEU A CA 1
ATOM 1187 C C . LEU A 1 162 ? -6.162 15.651 -4.893 1.00 96.38 162 LEU A C 1
ATOM 1189 O O . LEU A 1 162 ? -7.108 15.023 -4.410 1.00 96.38 162 LEU A O 1
ATOM 1193 N N . PRO A 1 163 ? -6.359 16.639 -5.789 1.00 96.38 163 PRO A N 1
ATOM 1194 C CA . PRO A 1 163 ? -7.683 16.962 -6.314 1.00 96.38 163 PRO A CA 1
ATOM 1195 C C . PRO A 1 163 ? -8.331 15.762 -7.014 1.00 96.38 163 PRO A C 1
ATOM 1197 O O . PRO A 1 163 ? -7.644 14.996 -7.691 1.00 96.38 163 PRO A O 1
ATOM 1200 N N . ALA A 1 164 ? -9.658 15.637 -6.918 1.00 94.06 164 ALA A N 1
ATOM 1201 C CA . ALA A 1 164 ? -10.413 14.515 -7.487 1.00 94.06 164 ALA A CA 1
ATOM 1202 C C . ALA A 1 164 ? -10.135 14.302 -8.985 1.00 94.06 164 ALA A C 1
ATOM 1204 O O . ALA A 1 164 ? -9.821 13.183 -9.394 1.00 94.06 164 ALA A O 1
ATOM 1205 N N . ASP A 1 165 ? -10.155 15.378 -9.778 1.00 94.50 165 ASP A N 1
ATOM 1206 C CA . ASP A 1 165 ? -9.873 15.321 -11.218 1.00 94.50 165 ASP A CA 1
ATOM 1207 C C . ASP A 1 165 ? -8.464 14.790 -11.495 1.00 94.50 165 ASP A C 1
ATOM 1209 O O . ASP A 1 165 ? -8.267 13.952 -12.377 1.00 94.50 165 ASP A O 1
ATOM 1213 N N . LYS A 1 166 ? -7.477 15.222 -10.696 1.00 95.06 166 LYS A N 1
ATOM 1214 C CA . LYS A 1 166 ? -6.096 14.763 -10.851 1.00 95.06 166 LYS A CA 1
ATOM 1215 C C . LYS A 1 166 ? -5.945 13.299 -10.460 1.00 95.06 166 LYS A C 1
ATOM 1217 O O . LYS A 1 166 ? -5.224 12.561 -11.127 1.00 95.06 166 LYS A O 1
ATOM 1222 N N . THR A 1 167 ? -6.621 12.872 -9.399 1.00 96.19 167 THR A N 1
ATOM 1223 C CA . THR A 1 167 ? -6.622 11.473 -8.968 1.00 96.19 167 THR A CA 1
ATOM 1224 C C . THR A 1 167 ? -7.240 10.573 -10.035 1.00 96.19 167 THR A C 1
ATOM 1226 O O . THR A 1 167 ? -6.645 9.557 -10.386 1.00 96.19 167 THR A O 1
ATOM 1229 N N . ALA A 1 168 ? -8.375 10.973 -10.617 1.00 93.50 168 ALA A N 1
ATOM 1230 C CA . ALA A 1 168 ? -9.013 10.244 -11.710 1.00 93.50 168 ALA A CA 1
ATOM 1231 C C . ALA A 1 168 ? -8.105 10.151 -12.950 1.00 93.50 168 ALA A C 1
ATOM 1233 O O . ALA A 1 168 ? -7.938 9.066 -13.509 1.00 93.50 168 ALA A O 1
ATOM 1234 N N . GLU A 1 169 ? -7.466 11.258 -13.341 1.00 95.06 169 GLU A N 1
ATOM 1235 C CA . GLU A 1 169 ? -6.498 11.288 -14.445 1.00 95.06 169 GLU A CA 1
ATOM 1236 C C . GLU A 1 169 ? -5.320 10.331 -14.194 1.00 95.06 169 GLU A C 1
ATOM 1238 O O . GLU A 1 169 ? -4.932 9.571 -15.082 1.00 95.06 169 GLU A O 1
ATOM 1243 N N . LEU A 1 170 ? -4.750 10.341 -12.983 1.00 95.12 170 LEU A N 1
ATOM 1244 C CA . LEU A 1 170 ? -3.640 9.455 -12.635 1.00 95.12 170 LEU A CA 1
ATOM 1245 C C . LEU A 1 170 ? -4.068 7.987 -12.657 1.00 95.12 170 LEU A C 1
ATOM 1247 O O . LEU A 1 170 ? -3.365 7.187 -13.267 1.00 95.12 170 LEU A O 1
ATOM 1251 N N . ILE A 1 171 ? -5.221 7.639 -12.075 1.00 94.38 171 ILE A N 1
ATOM 1252 C CA . ILE A 1 171 ? -5.751 6.265 -12.090 1.00 94.38 171 ILE A CA 1
ATOM 1253 C C . ILE A 1 171 ? -5.926 5.758 -13.526 1.00 94.38 171 ILE A C 1
ATOM 1255 O O . ILE A 1 171 ? -5.520 4.640 -13.830 1.00 94.38 171 ILE A O 1
ATOM 1259 N N . GLN A 1 172 ? -6.449 6.587 -14.434 1.00 93.44 172 GLN A N 1
ATOM 1260 C CA . GLN A 1 172 ? -6.589 6.219 -15.849 1.00 93.44 172 GLN A CA 1
ATOM 1261 C C . GLN A 1 172 ? -5.243 5.958 -16.537 1.00 93.44 172 GLN A C 1
ATOM 1263 O O . GLN A 1 172 ? -5.154 5.114 -17.428 1.00 93.44 172 GLN A O 1
ATOM 1268 N N . LYS A 1 173 ? -4.190 6.675 -16.134 1.00 94.19 173 LYS A N 1
ATOM 1269 C CA . LYS A 1 173 ? -2.845 6.550 -16.710 1.00 94.19 173 LYS A CA 1
ATOM 1270 C C . LYS A 1 173 ? -2.021 5.418 -16.085 1.00 94.19 173 LYS A C 1
ATOM 1272 O O . LYS A 1 173 ? -1.113 4.911 -16.752 1.00 94.19 173 LYS A O 1
ATOM 1277 N N . LEU A 1 174 ? -2.336 4.999 -14.852 1.00 94.06 174 LEU A N 1
ATOM 1278 C CA . LEU A 1 174 ? -1.586 3.992 -14.086 1.00 94.06 174 LEU A CA 1
ATOM 1279 C C . LEU A 1 174 ? -1.247 2.723 -14.886 1.00 94.06 174 LEU A C 1
ATOM 1281 O O . LEU A 1 174 ? -0.071 2.356 -14.867 1.00 94.06 174 LEU A O 1
ATOM 1285 N N . PRO A 1 175 ? -2.180 2.070 -15.616 1.00 94.50 175 PRO A N 1
ATOM 1286 C CA . PRO A 1 175 ? -1.875 0.821 -16.315 1.00 94.50 175 PRO A CA 1
ATOM 1287 C C . PRO A 1 175 ? -0.711 0.949 -17.301 1.00 94.50 175 PRO A C 1
ATOM 1289 O O . PRO A 1 175 ? 0.202 0.125 -17.287 1.00 94.50 175 PRO A O 1
ATOM 1292 N N . ASN A 1 176 ? -0.701 2.013 -18.109 1.00 93.44 176 ASN A N 1
ATOM 1293 C CA . ASN A 1 176 ? 0.329 2.223 -19.126 1.00 93.44 176 ASN A CA 1
ATOM 1294 C C . ASN A 1 176 ? 1.665 2.639 -18.502 1.00 93.44 176 ASN A C 1
ATOM 1296 O O . ASN A 1 176 ? 2.704 2.079 -18.846 1.00 93.44 176 ASN A O 1
ATOM 1300 N N . GLY A 1 177 ? 1.650 3.584 -17.553 1.00 93.62 177 GLY A N 1
ATOM 1301 C CA . GLY A 1 177 ? 2.885 4.013 -16.887 1.00 93.62 177 GLY A CA 1
ATOM 1302 C C . GLY A 1 177 ? 3.540 2.882 -16.099 1.00 93.62 177 GLY A C 1
ATOM 1303 O O . GLY A 1 177 ? 4.752 2.689 -16.186 1.00 93.62 177 GLY A O 1
ATOM 1304 N N . TYR A 1 178 ? 2.739 2.081 -15.391 1.00 96.50 178 TYR A N 1
ATOM 1305 C CA . TYR A 1 178 ? 3.243 0.929 -14.653 1.00 96.50 178 TYR A CA 1
ATOM 1306 C C . TYR A 1 178 ? 3.762 -0.174 -15.584 1.00 96.50 178 TYR A C 1
ATOM 1308 O O . TYR A 1 178 ? 4.847 -0.704 -15.349 1.00 96.50 178 TYR A O 1
ATOM 1316 N N . ALA A 1 179 ? 3.052 -0.479 -16.677 1.00 95.12 179 ALA A N 1
ATOM 1317 C CA . ALA A 1 179 ? 3.524 -1.437 -17.676 1.00 95.12 179 ALA A CA 1
ATOM 1318 C C . ALA A 1 179 ? 4.889 -1.036 -18.254 1.00 95.12 179 ALA A C 1
ATOM 1320 O O . ALA A 1 179 ? 5.786 -1.870 -18.360 1.00 95.12 179 ALA A O 1
ATOM 1321 N N . ASN A 1 180 ? 5.069 0.245 -18.572 1.00 94.00 180 ASN A N 1
ATOM 1322 C CA . ASN A 1 180 ? 6.328 0.793 -19.071 1.00 94.00 180 ASN A CA 1
ATOM 1323 C C . ASN A 1 180 ? 7.472 0.646 -18.057 1.00 94.00 180 ASN A C 1
ATOM 1325 O O . ASN A 1 180 ? 8.538 0.121 -18.392 1.00 94.00 180 ASN A O 1
ATOM 1329 N N . ALA A 1 181 ? 7.231 1.016 -16.797 1.00 95.25 181 ALA A N 1
ATOM 1330 C CA . ALA A 1 181 ? 8.212 0.846 -15.730 1.00 95.25 181 ALA A CA 1
ATOM 1331 C C . ALA A 1 181 ? 8.580 -0.634 -15.508 1.00 95.25 181 ALA A C 1
ATOM 1333 O O . ALA A 1 181 ? 9.760 -0.965 -15.384 1.00 95.25 181 ALA A O 1
ATOM 1334 N N . LEU A 1 182 ? 7.598 -1.539 -15.523 1.00 95.75 182 LEU A N 1
ATOM 1335 C CA . LEU A 1 182 ? 7.822 -2.971 -15.319 1.00 95.75 182 LEU A CA 1
ATOM 1336 C C . LEU A 1 182 ? 8.615 -3.608 -16.467 1.00 95.75 182 LEU A C 1
ATOM 1338 O O . LEU A 1 182 ? 9.577 -4.334 -16.223 1.00 95.75 182 LEU A O 1
ATOM 1342 N N . ARG A 1 183 ? 8.277 -3.289 -17.720 1.00 94.94 183 ARG A N 1
ATOM 1343 C CA . ARG A 1 183 ? 9.028 -3.737 -18.906 1.00 94.94 183 ARG A CA 1
ATOM 1344 C C . ARG A 1 183 ? 10.484 -3.290 -18.851 1.00 94.94 183 ARG A C 1
ATOM 1346 O O . ARG A 1 183 ? 11.388 -4.074 -19.140 1.00 94.94 183 ARG A O 1
ATOM 1353 N N . ALA A 1 184 ? 10.721 -2.047 -18.434 1.00 95.31 184 ALA A N 1
ATOM 1354 C CA . ALA A 1 184 ? 12.072 -1.550 -18.234 1.00 95.31 184 ALA A CA 1
ATOM 1355 C C . ALA A 1 184 ? 12.798 -2.290 -17.100 1.00 95.31 184 ALA A C 1
ATOM 1357 O O . ALA A 1 184 ? 13.975 -2.627 -17.243 1.00 95.31 184 ALA A O 1
ATOM 1358 N N . ARG A 1 185 ? 12.096 -2.598 -16.002 1.00 94.12 185 ARG A N 1
ATOM 1359 C CA . ARG A 1 185 ? 12.650 -3.342 -14.863 1.00 94.12 185 ARG A CA 1
ATOM 1360 C C . ARG A 1 185 ? 13.064 -4.767 -15.232 1.00 94.12 185 ARG A C 1
ATOM 1362 O O . ARG A 1 185 ? 14.084 -5.230 -14.719 1.00 94.12 185 ARG A O 1
ATOM 1369 N N . LEU A 1 186 ? 12.316 -5.427 -16.118 1.00 93.31 186 LEU A N 1
ATOM 1370 C CA . LEU A 1 186 ? 12.647 -6.757 -16.642 1.00 93.31 186 LEU A CA 1
ATOM 1371 C C . LEU A 1 186 ? 13.944 -6.755 -17.450 1.00 93.31 186 LEU A C 1
ATOM 1373 O O . LEU A 1 186 ? 14.775 -7.642 -17.294 1.00 93.31 186 LEU A O 1
ATOM 1377 N N . LEU A 1 187 ? 14.144 -5.742 -18.294 1.00 93.94 187 LEU A N 1
ATOM 1378 C CA . LEU A 1 187 ? 15.358 -5.645 -19.105 1.00 93.94 187 LEU A CA 1
ATOM 1379 C C . LEU A 1 187 ? 16.575 -5.192 -18.292 1.00 93.94 187 LEU A C 1
ATOM 1381 O O . LEU A 1 187 ? 17.696 -5.550 -18.639 1.00 93.94 187 LEU A O 1
ATOM 1385 N N . TRP A 1 188 ? 16.367 -4.435 -17.212 1.00 91.88 188 TRP A N 1
ATOM 1386 C CA . TRP A 1 188 ? 17.436 -3.941 -16.342 1.00 91.88 188 TRP A CA 1
ATOM 1387 C C . TRP A 1 188 ? 18.203 -5.058 -15.609 1.00 91.88 188 TRP A C 1
ATOM 1389 O O . TRP A 1 188 ? 19.393 -4.884 -15.363 1.00 91.88 188 TRP A O 1
ATOM 1399 N N . ARG A 1 189 ? 17.550 -6.178 -15.245 1.00 87.94 189 ARG A N 1
ATOM 1400 C CA . ARG A 1 189 ? 18.141 -7.363 -14.568 1.00 87.94 189 ARG A CA 1
ATOM 1401 C C . ARG A 1 189 ? 19.190 -7.027 -13.491 1.00 87.94 189 ARG A C 1
ATOM 1403 O O . ARG A 1 189 ? 20.325 -7.491 -13.524 1.00 87.94 189 ARG A O 1
ATOM 1410 N N . GLY A 1 190 ? 18.830 -6.171 -12.533 1.00 79.25 190 GLY A N 1
ATOM 1411 C CA . GLY A 1 190 ? 19.730 -5.789 -11.433 1.00 79.25 190 GLY A CA 1
ATOM 1412 C C . GLY A 1 190 ? 20.948 -4.940 -11.836 1.00 79.25 190 GLY A C 1
ATOM 1413 O O . GLY A 1 190 ? 21.857 -4.787 -11.024 1.00 79.25 190 GLY A O 1
ATOM 1414 N N . GLY A 1 191 ? 20.953 -4.367 -13.042 1.00 82.69 191 GLY A N 1
ATOM 1415 C CA . GLY A 1 191 ? 22.025 -3.531 -13.588 1.00 82.69 191 GLY A CA 1
ATOM 1416 C C . GLY A 1 191 ? 22.921 -4.246 -14.597 1.00 82.69 191 GLY A C 1
ATOM 1417 O O . GLY A 1 191 ? 23.834 -3.623 -15.130 1.00 82.69 191 GLY A O 1
ATOM 1418 N N . ASP A 1 192 ? 22.659 -5.524 -14.879 1.00 86.06 192 ASP A N 1
ATOM 1419 C CA . ASP A 1 192 ? 23.413 -6.315 -15.851 1.00 86.06 192 ASP A CA 1
ATOM 1420 C C . ASP A 1 192 ? 22.466 -6.891 -16.919 1.00 86.06 192 ASP A C 1
ATOM 1422 O O . ASP A 1 192 ? 22.069 -8.058 -16.850 1.00 86.06 192 ASP A O 1
ATOM 1426 N N . PRO A 1 193 ? 22.025 -6.068 -17.890 1.00 90.25 193 PRO A N 1
ATOM 1427 C CA . PRO A 1 193 ? 21.161 -6.544 -18.961 1.00 90.25 193 PRO A CA 1
ATOM 1428 C C . PRO A 1 193 ? 21.894 -7.574 -19.830 1.00 90.25 193 PRO A C 1
ATOM 1430 O O . PRO A 1 193 ? 23.066 -7.414 -20.157 1.00 90.25 193 PRO A O 1
ATOM 1433 N N . GLU A 1 194 ? 21.171 -8.583 -20.315 1.00 89.25 194 GLU A N 1
ATOM 1434 C CA . GLU A 1 194 ? 21.739 -9.619 -21.195 1.00 89.25 194 GLU A CA 1
ATOM 1435 C C . GLU A 1 194 ? 22.192 -9.106 -22.573 1.00 89.25 194 GLU A C 1
ATOM 1437 O O . GLU A 1 194 ? 22.897 -9.809 -23.291 1.00 89.25 194 GLU A O 1
ATOM 1442 N N . HIS A 1 195 ? 21.703 -7.944 -23.007 1.00 94.62 195 HIS A N 1
ATOM 1443 C CA . HIS A 1 195 ? 21.970 -7.415 -24.341 1.00 94.62 195 HIS A CA 1
ATOM 1444 C C . HIS A 1 195 ? 23.042 -6.323 -24.276 1.00 94.62 195 HIS A C 1
ATOM 1446 O O . HIS A 1 195 ? 22.793 -5.239 -23.745 1.00 94.62 195 HIS A O 1
ATOM 1452 N N . ASP A 1 196 ? 24.211 -6.579 -24.868 1.00 95.31 196 ASP A N 1
ATOM 1453 C CA . ASP A 1 196 ? 25.382 -5.692 -24.781 1.00 95.31 196 ASP A CA 1
ATOM 1454 C C . ASP A 1 196 ? 25.109 -4.266 -25.276 1.00 95.31 196 ASP A C 1
ATOM 1456 O O . ASP A 1 196 ? 25.585 -3.296 -24.686 1.00 95.31 196 ASP A O 1
ATOM 1460 N N . ALA A 1 197 ? 24.306 -4.102 -26.332 1.00 96.00 197 ALA A N 1
ATOM 1461 C CA . ALA A 1 197 ? 23.977 -2.762 -26.816 1.00 96.00 197 ALA A CA 1
ATOM 1462 C C . ALA A 1 197 ? 23.067 -2.002 -25.835 1.00 96.00 197 ALA A C 1
ATOM 1464 O O . ALA A 1 197 ? 23.209 -0.791 -25.698 1.00 96.00 197 ALA A O 1
ATOM 1465 N N . LEU A 1 198 ? 22.184 -2.699 -25.105 1.00 96.12 198 LEU A N 1
ATOM 1466 C CA . LEU A 1 198 ? 21.407 -2.065 -24.036 1.00 96.12 198 LEU A CA 1
ATOM 1467 C C . LEU A 1 198 ? 22.321 -1.670 -22.871 1.00 96.12 198 LEU A C 1
ATOM 1469 O O . LEU A 1 198 ? 22.176 -0.578 -22.329 1.00 96.12 198 LEU A O 1
ATOM 1473 N N . LYS A 1 199 ? 23.287 -2.524 -22.516 1.00 95.69 199 LYS A N 1
ATOM 1474 C CA . LYS A 1 199 ? 24.300 -2.210 -21.501 1.00 95.69 199 LYS A CA 1
ATOM 1475 C C . LYS A 1 199 ? 25.057 -0.926 -21.842 1.00 95.69 199 LYS A C 1
ATOM 1477 O O . LYS A 1 199 ? 25.107 -0.010 -21.028 1.00 95.69 199 LYS A O 1
ATOM 1482 N N . ALA A 1 200 ? 25.535 -0.813 -23.082 1.00 95.81 200 ALA A N 1
ATOM 1483 C CA . ALA A 1 200 ? 26.216 0.384 -23.568 1.00 95.81 200 ALA A CA 1
ATOM 1484 C C . ALA A 1 200 ? 25.322 1.641 -23.524 1.00 95.81 200 ALA A C 1
ATOM 1486 O O . ALA A 1 200 ? 25.800 2.723 -23.175 1.00 95.81 200 ALA A O 1
ATOM 1487 N N . ASP A 1 201 ? 24.029 1.513 -23.843 1.00 96.25 201 ASP A N 1
ATOM 1488 C CA . ASP A 1 201 ? 23.072 2.623 -23.758 1.00 96.25 201 ASP A CA 1
ATOM 1489 C C . ASP A 1 201 ? 22.833 3.079 -22.307 1.00 96.25 201 ASP A C 1
ATOM 1491 O O . ASP A 1 201 ? 22.772 4.283 -22.040 1.00 96.25 201 ASP A O 1
ATOM 1495 N N . LEU A 1 202 ? 22.742 2.140 -21.358 1.00 95.62 202 LEU A N 1
ATOM 1496 C CA . LEU A 1 202 ? 22.610 2.432 -19.925 1.00 95.62 202 LEU A CA 1
ATOM 1497 C C . LEU A 1 202 ? 23.866 3.108 -19.360 1.00 95.62 202 LEU A C 1
ATOM 1499 O O . LEU A 1 202 ? 23.751 4.119 -18.659 1.00 95.62 202 LEU A O 1
ATOM 1503 N N . ASP A 1 203 ? 25.049 2.606 -19.721 1.00 94.56 203 ASP A N 1
ATOM 1504 C CA . ASP A 1 203 ? 26.339 3.186 -19.335 1.00 94.56 203 ASP A CA 1
ATOM 1505 C C . ASP A 1 203 ? 26.475 4.615 -19.872 1.00 94.56 203 ASP A C 1
ATOM 1507 O O . ASP A 1 203 ? 26.809 5.545 -19.134 1.00 94.56 203 ASP A O 1
ATOM 1511 N N . LYS A 1 204 ? 26.123 4.829 -21.147 1.00 95.94 204 LYS A N 1
ATOM 1512 C CA . LYS A 1 204 ? 26.108 6.156 -21.779 1.00 95.94 204 LYS A CA 1
ATOM 1513 C C . LYS A 1 204 ? 25.130 7.113 -21.097 1.00 95.94 204 LYS A C 1
ATOM 1515 O O . LYS A 1 204 ? 25.409 8.308 -21.000 1.00 95.94 204 LYS A O 1
ATOM 1520 N N . ALA A 1 205 ? 23.990 6.611 -20.626 1.00 93.69 205 ALA A N 1
ATOM 1521 C CA . ALA A 1 205 ? 23.021 7.392 -19.862 1.00 93.69 205 ALA A CA 1
ATOM 1522 C C . ALA A 1 205 ? 23.468 7.663 -18.408 1.00 93.69 205 ALA A C 1
ATOM 1524 O O . ALA A 1 205 ? 22.831 8.461 -17.709 1.00 93.69 205 ALA A O 1
ATOM 1525 N N . GLY A 1 206 ? 24.543 7.017 -17.939 1.00 93.50 206 GLY A N 1
ATOM 1526 C CA . GLY A 1 206 ? 24.999 7.080 -16.552 1.00 93.50 206 GLY A CA 1
ATOM 1527 C C . GLY A 1 206 ? 23.958 6.525 -15.578 1.00 93.50 206 GLY A C 1
ATOM 1528 O O . GLY A 1 206 ? 23.758 7.089 -14.498 1.00 93.50 206 GLY A O 1
ATOM 1529 N N . ALA A 1 207 ? 23.228 5.487 -15.991 1.00 91.69 207 ALA A N 1
ATOM 1530 C CA . ALA A 1 207 ? 22.250 4.805 -15.158 1.00 91.69 207 ALA A CA 1
ATOM 1531 C C . ALA A 1 207 ? 22.966 3.748 -14.307 1.00 91.69 207 ALA A C 1
ATOM 1533 O O . ALA A 1 207 ? 23.223 2.649 -14.776 1.00 91.69 207 ALA A O 1
ATOM 1534 N N . SER A 1 208 ? 23.305 4.087 -13.061 1.00 86.62 208 SER A N 1
ATOM 1535 C CA . SER A 1 208 ? 23.944 3.165 -12.103 1.00 86.62 208 SER A CA 1
ATOM 1536 C C . SER A 1 208 ? 22.956 2.453 -11.172 1.00 86.62 208 SER A C 1
ATOM 1538 O O . SER A 1 208 ? 23.336 1.546 -10.437 1.00 86.62 208 SER A O 1
ATOM 1540 N N . ALA A 1 209 ? 21.692 2.872 -11.186 1.00 88.94 209 ALA A N 1
ATOM 1541 C CA . ALA A 1 209 ? 20.598 2.288 -10.426 1.00 88.94 209 ALA A CA 1
ATOM 1542 C C . ALA A 1 209 ? 19.317 2.332 -11.266 1.00 88.94 209 ALA A C 1
ATOM 1544 O O . ALA A 1 209 ? 19.190 3.152 -12.185 1.00 88.94 209 ALA A O 1
ATOM 1545 N N . PHE A 1 210 ? 18.357 1.472 -10.927 1.00 90.25 210 PHE A N 1
ATOM 1546 C CA . PHE A 1 210 ? 17.054 1.494 -11.575 1.00 90.25 210 PHE A CA 1
ATOM 1547 C C . PHE A 1 210 ? 16.283 2.763 -11.179 1.00 90.25 210 PHE A C 1
ATOM 1549 O O . PHE A 1 210 ? 16.127 3.064 -9.999 1.00 90.25 210 PHE A O 1
ATOM 1556 N N . GLY A 1 211 ? 15.841 3.527 -12.176 1.00 90.06 211 GLY A N 1
ATOM 1557 C CA . GLY A 1 211 ? 15.210 4.838 -12.014 1.00 90.06 211 GLY A CA 1
ATOM 1558 C C . GLY A 1 211 ? 14.939 5.495 -13.368 1.00 90.06 211 GLY A C 1
ATOM 1559 O O . GLY A 1 211 ? 15.149 4.877 -14.412 1.00 90.06 211 GLY A O 1
ATOM 1560 N N . ASP A 1 212 ? 14.541 6.767 -13.380 1.00 91.31 212 ASP A N 1
ATOM 1561 C CA . ASP A 1 212 ? 14.097 7.479 -14.594 1.00 91.31 212 ASP A CA 1
ATOM 1562 C C . ASP A 1 212 ? 15.107 7.457 -15.745 1.00 91.31 212 ASP A C 1
ATOM 1564 O O . ASP A 1 212 ? 14.738 7.468 -16.920 1.00 91.31 212 ASP A O 1
ATOM 1568 N N . LYS A 1 213 ? 16.408 7.486 -15.431 1.00 93.06 213 LYS A N 1
ATOM 1569 C CA . LYS A 1 213 ? 17.468 7.393 -16.446 1.00 93.06 213 LYS A CA 1
ATOM 1570 C C . LYS A 1 213 ? 17.494 6.009 -17.093 1.00 93.06 213 LYS A C 1
ATOM 1572 O O . LYS A 1 213 ? 17.543 5.929 -18.316 1.00 93.06 213 LYS A O 1
ATOM 1577 N N . ALA A 1 214 ? 17.417 4.953 -16.282 1.00 93.44 214 ALA A N 1
ATOM 1578 C CA . ALA A 1 214 ? 17.372 3.577 -16.762 1.00 93.44 214 ALA A CA 1
ATOM 1579 C C . ALA A 1 214 ? 16.113 3.339 -17.605 1.00 93.44 214 ALA A C 1
ATOM 1581 O O . ALA A 1 214 ? 16.218 2.858 -18.728 1.00 93.44 214 ALA A O 1
ATOM 1582 N N . VAL A 1 215 ? 14.940 3.763 -17.119 1.00 94.75 215 VAL A N 1
ATOM 1583 C CA . VAL A 1 215 ? 13.670 3.619 -17.849 1.00 94.75 215 VAL A CA 1
ATOM 1584 C C . VAL A 1 215 ? 13.723 4.331 -19.198 1.00 94.75 215 VAL A C 1
ATOM 1586 O O . VAL A 1 215 ? 13.415 3.716 -20.214 1.00 94.75 215 VAL A O 1
ATOM 1589 N N . ARG A 1 216 ? 14.186 5.587 -19.253 1.00 94.44 216 ARG A N 1
ATOM 1590 C CA . ARG A 1 216 ? 14.311 6.325 -20.523 1.00 94.44 216 ARG A CA 1
ATOM 1591 C C . ARG A 1 216 ? 15.275 5.664 -21.505 1.00 94.44 216 ARG A C 1
ATOM 1593 O O . ARG A 1 216 ? 14.955 5.566 -22.688 1.00 94.44 216 ARG A O 1
ATOM 1600 N N . ALA A 1 217 ? 16.433 5.210 -21.031 1.00 95.00 217 ALA A N 1
ATOM 1601 C CA . ALA A 1 217 ? 17.413 4.524 -21.868 1.00 95.00 217 ALA A CA 1
ATOM 1602 C C . ALA A 1 217 ? 16.855 3.202 -22.421 1.00 95.00 217 ALA A C 1
ATOM 1604 O O . ALA A 1 217 ? 16.926 2.969 -23.627 1.00 95.00 217 ALA A O 1
ATOM 1605 N N . VAL A 1 218 ? 16.205 2.391 -21.577 1.00 96.00 218 VAL A N 1
ATOM 1606 C CA . VAL A 1 218 ? 15.536 1.157 -22.013 1.00 96.00 218 VAL A CA 1
ATOM 1607 C C . VAL A 1 218 ? 14.434 1.458 -23.029 1.00 96.00 218 VAL A C 1
ATOM 1609 O O . VAL A 1 218 ? 14.390 0.824 -24.081 1.00 96.00 218 VAL A O 1
ATOM 1612 N N . HIS A 1 219 ? 13.581 2.454 -22.770 1.00 94.44 219 HIS A N 1
ATOM 1613 C CA . HIS A 1 219 ? 12.522 2.854 -23.698 1.00 94.44 219 HIS A CA 1
ATOM 1614 C C . HIS A 1 219 ? 13.068 3.274 -25.060 1.00 94.44 219 HIS A C 1
ATOM 1616 O O . HIS A 1 219 ? 12.530 2.871 -26.088 1.00 94.44 219 HIS A O 1
ATOM 1622 N N . GLN A 1 220 ? 14.143 4.060 -25.089 1.00 95.00 220 GLN A N 1
ATOM 1623 C CA . GLN A 1 220 ? 14.763 4.457 -26.347 1.00 95.00 220 GLN A CA 1
ATOM 1624 C C . GLN A 1 220 ? 15.332 3.247 -27.100 1.00 95.00 220 GLN A C 1
ATOM 1626 O O . GLN A 1 220 ? 15.184 3.164 -28.319 1.00 95.00 220 GLN A O 1
ATOM 1631 N N . HIS A 1 221 ? 15.923 2.295 -26.378 1.00 96.69 221 HIS A N 1
ATOM 1632 C CA . HIS A 1 221 ? 16.509 1.088 -26.948 1.00 96.69 221 HIS A CA 1
ATOM 1633 C C . HIS A 1 221 ? 15.461 0.150 -27.575 1.00 96.69 221 HIS A C 1
ATOM 1635 O O . HIS A 1 221 ? 15.616 -0.306 -28.708 1.00 96.69 221 HIS A O 1
ATOM 1641 N N . VAL A 1 222 ? 14.343 -0.121 -26.888 1.00 96.25 222 VAL A N 1
ATOM 1642 C CA . VAL A 1 222 ? 13.306 -1.056 -27.387 1.00 96.25 222 VAL A CA 1
ATOM 1643 C C . VAL A 1 222 ? 12.566 -0.550 -28.634 1.00 96.25 222 VAL A C 1
ATOM 1645 O O . VAL A 1 222 ? 11.920 -1.331 -29.344 1.00 96.25 222 VAL A O 1
ATOM 1648 N N . ARG A 1 223 ? 12.673 0.747 -28.955 1.00 94.56 223 ARG A N 1
ATOM 1649 C CA . ARG A 1 223 ? 12.129 1.316 -30.201 1.00 94.56 223 ARG A CA 1
ATOM 1650 C C . ARG A 1 223 ? 12.849 0.789 -31.439 1.00 94.56 223 ARG A C 1
ATOM 1652 O O . ARG A 1 223 ? 12.212 0.687 -32.482 1.00 94.56 223 ARG A O 1
ATOM 1659 N N . THR A 1 224 ? 14.126 0.434 -31.320 1.00 95.56 224 THR A N 1
ATOM 1660 C CA . THR A 1 224 ? 14.968 -0.006 -32.444 1.00 95.56 224 THR A CA 1
ATOM 1661 C C . THR A 1 224 ? 15.496 -1.434 -32.298 1.00 95.56 224 THR A C 1
ATOM 1663 O O . THR A 1 224 ? 16.040 -1.969 -33.259 1.00 95.56 224 THR A O 1
ATOM 1666 N N . CYS A 1 225 ? 15.333 -2.068 -31.132 1.00 97.56 225 CYS A N 1
ATOM 1667 C CA . CYS A 1 225 ? 15.773 -3.438 -30.876 1.00 97.56 225 CYS A CA 1
ATOM 1668 C C . CYS A 1 225 ? 14.587 -4.393 -30.662 1.00 97.56 225 CYS A C 1
ATOM 1670 O O . CYS A 1 225 ? 14.001 -4.448 -29.576 1.00 97.56 225 CYS A O 1
ATOM 1672 N N . ASP A 1 226 ? 14.281 -5.205 -31.678 1.00 96.12 226 ASP A N 1
ATOM 1673 C CA . ASP A 1 226 ? 13.203 -6.201 -31.614 1.00 96.12 226 ASP A CA 1
ATOM 1674 C C . ASP A 1 226 ? 13.459 -7.288 -30.560 1.00 96.12 226 ASP A C 1
ATOM 1676 O O . ASP A 1 226 ? 12.518 -7.769 -29.929 1.00 96.12 226 ASP A O 1
ATOM 1680 N N . GLN A 1 227 ? 14.725 -7.639 -30.304 1.00 94.62 227 GLN A N 1
ATOM 1681 C CA . GLN A 1 227 ? 15.086 -8.626 -29.282 1.00 94.62 227 GLN A CA 1
ATOM 1682 C C . GLN A 1 227 ? 14.705 -8.144 -27.876 1.00 94.62 227 GLN A C 1
ATOM 1684 O O . GLN A 1 227 ? 14.046 -8.868 -27.130 1.00 94.62 227 GLN A O 1
ATOM 1689 N N . CYS A 1 228 ? 15.086 -6.917 -27.512 1.00 95.44 228 CYS A N 1
ATOM 1690 C CA . CYS A 1 228 ? 14.729 -6.331 -26.221 1.00 95.44 228 CYS A CA 1
ATOM 1691 C C . CYS A 1 228 ? 13.223 -6.068 -26.124 1.00 95.44 228 CYS A C 1
ATOM 1693 O O . CYS A 1 228 ? 12.632 -6.306 -25.072 1.00 95.44 228 CYS A O 1
ATOM 1695 N N . ARG A 1 229 ? 12.576 -5.664 -27.228 1.00 94.38 229 ARG A N 1
ATOM 1696 C CA . ARG A 1 229 ? 11.115 -5.543 -27.277 1.00 94.38 229 ARG A CA 1
ATOM 1697 C C . ARG A 1 229 ? 10.441 -6.871 -26.937 1.00 94.38 229 ARG A C 1
ATOM 1699 O O . ARG A 1 229 ? 9.653 -6.904 -25.999 1.00 94.38 229 ARG A O 1
ATOM 1706 N N . ALA A 1 230 ? 10.801 -7.956 -27.626 1.00 92.19 230 ALA A N 1
ATOM 1707 C CA . ALA A 1 230 ? 10.242 -9.287 -27.393 1.00 92.19 230 ALA A CA 1
ATOM 1708 C C . ALA A 1 230 ? 10.493 -9.787 -25.962 1.00 92.19 230 ALA A C 1
ATOM 1710 O O . ALA A 1 230 ? 9.579 -10.307 -25.331 1.00 92.19 230 ALA A O 1
ATOM 1711 N N . ARG A 1 231 ? 11.701 -9.576 -25.424 1.00 90.81 231 ARG A N 1
ATOM 1712 C CA . ARG A 1 231 ? 12.074 -9.974 -24.054 1.00 90.81 231 ARG A CA 1
ATOM 1713 C C . ARG A 1 231 ? 11.327 -9.217 -22.960 1.00 90.81 231 ARG A C 1
ATOM 1715 O O . ARG A 1 231 ? 11.144 -9.758 -21.880 1.00 90.81 231 ARG A O 1
ATOM 1722 N N . SER A 1 232 ? 10.904 -7.981 -23.219 1.00 91.00 232 SER A N 1
ATOM 1723 C CA . SER A 1 232 ? 10.131 -7.205 -22.242 1.00 91.00 232 SER A CA 1
ATOM 1724 C C . SER A 1 232 ? 8.642 -7.555 -22.209 1.00 91.00 232 SER A C 1
ATOM 1726 O O . SER A 1 232 ? 7.924 -7.061 -21.344 1.00 91.00 232 SER A O 1
ATOM 1728 N N . MET A 1 233 ? 8.149 -8.374 -23.143 1.00 90.12 233 MET A N 1
ATOM 1729 C CA . MET A 1 233 ? 6.733 -8.728 -23.194 1.00 90.12 233 MET A CA 1
ATOM 1730 C C . MET A 1 233 ? 6.351 -9.637 -22.025 1.00 90.12 233 MET A C 1
ATOM 1732 O O . MET A 1 233 ? 7.026 -10.619 -21.735 1.00 90.12 233 MET A O 1
ATOM 1736 N N . ILE A 1 234 ? 5.223 -9.318 -21.394 1.00 90.81 234 ILE A N 1
ATOM 1737 C CA . ILE A 1 234 ? 4.637 -10.080 -20.290 1.00 90.81 234 ILE A CA 1
ATOM 1738 C C . ILE A 1 234 ? 3.278 -10.576 -20.769 1.00 90.81 234 ILE A C 1
ATOM 1740 O O . ILE A 1 234 ? 2.524 -9.812 -21.376 1.00 90.81 234 ILE A O 1
ATOM 1744 N N . ALA A 1 235 ? 2.976 -11.851 -20.524 1.00 90.69 235 ALA A N 1
ATOM 1745 C CA . ALA A 1 235 ? 1.704 -12.450 -20.925 1.00 90.69 235 ALA A CA 1
ATOM 1746 C C . ALA A 1 235 ? 0.515 -11.902 -20.116 1.00 90.69 235 ALA A C 1
ATOM 1748 O O . ALA A 1 235 ? -0.592 -11.792 -20.639 1.00 90.69 235 ALA A O 1
ATOM 1749 N N . LEU A 1 236 ? 0.758 -11.553 -18.852 1.00 94.06 236 LEU A N 1
ATOM 1750 C CA . LEU A 1 236 ? -0.238 -11.025 -17.926 1.00 94.06 236 LEU A CA 1
ATOM 1751 C C . LEU A 1 236 ? -0.260 -9.489 -17.920 1.00 94.06 236 LEU A C 1
ATOM 1753 O O . LEU A 1 236 ? 0.800 -8.863 -18.037 1.00 94.06 236 LEU A O 1
ATOM 1757 N N . PRO A 1 237 ? -1.433 -8.862 -17.718 1.00 93.44 237 PRO A N 1
ATOM 1758 C CA . PRO A 1 237 ? -1.530 -7.421 -17.527 1.00 93.44 237 PRO A CA 1
ATOM 1759 C C . PRO A 1 237 ? -0.726 -6.972 -16.291 1.00 93.44 237 PRO A C 1
ATOM 1761 O O . PRO A 1 237 ? -0.999 -7.431 -15.180 1.00 93.44 237 PRO A O 1
ATOM 1764 N N . PRO A 1 238 ? 0.244 -6.045 -16.429 1.00 95.31 238 PRO A N 1
ATOM 1765 C CA . PRO A 1 238 ? 1.070 -5.582 -15.309 1.00 95.31 238 PRO A CA 1
ATOM 1766 C C . PRO A 1 238 ? 0.268 -5.069 -14.112 1.00 95.31 238 PRO A C 1
ATOM 1768 O O . PRO A 1 238 ? 0.629 -5.312 -12.965 1.00 95.31 238 PRO A O 1
ATOM 1771 N N . ILE A 1 239 ? -0.843 -4.381 -14.375 1.00 94.94 239 ILE A N 1
ATOM 1772 C CA . ILE A 1 239 ? -1.679 -3.817 -13.315 1.00 94.94 239 ILE A CA 1
ATOM 1773 C C . ILE A 1 239 ? -2.342 -4.908 -12.458 1.00 94.94 239 ILE A C 1
ATOM 1775 O O . ILE A 1 239 ? -2.444 -4.755 -11.244 1.00 94.94 239 ILE A O 1
ATOM 1779 N N . GLU A 1 240 ? -2.716 -6.035 -13.069 1.00 94.81 240 GLU A N 1
ATOM 1780 C CA . GLU A 1 240 ? -3.296 -7.191 -12.377 1.00 94.81 240 GLU A CA 1
ATOM 1781 C C . GLU A 1 240 ? -2.240 -7.925 -11.552 1.00 94.81 240 GLU A C 1
ATOM 1783 O O . GLU A 1 240 ? -2.510 -8.324 -10.424 1.00 94.81 240 GLU A O 1
ATOM 1788 N N . LEU A 1 241 ? -1.015 -8.040 -12.075 1.00 95.94 241 LEU A N 1
ATOM 1789 C CA . LEU A 1 241 ? 0.123 -8.593 -11.338 1.00 95.94 241 LEU A CA 1
ATOM 1790 C C . LEU A 1 241 ? 0.409 -7.812 -10.052 1.00 95.94 241 LEU A C 1
ATOM 1792 O O . LEU A 1 241 ? 0.598 -8.419 -9.001 1.00 95.94 241 LEU A O 1
ATOM 1796 N N . PHE A 1 242 ? 0.410 -6.478 -10.118 1.00 96.38 242 PHE A N 1
ATOM 1797 C CA . PHE A 1 242 ? 0.603 -5.651 -8.927 1.00 96.38 242 PHE A CA 1
ATOM 1798 C C . PHE A 1 242 ? -0.577 -5.764 -7.952 1.00 96.38 242 PHE A C 1
ATOM 1800 O O . PHE A 1 242 ? -0.375 -5.927 -6.751 1.00 96.38 242 PHE A O 1
ATOM 1807 N N . ALA A 1 243 ? -1.814 -5.732 -8.460 1.00 95.56 243 ALA A N 1
ATOM 1808 C CA . ALA A 1 243 ? -3.016 -5.894 -7.641 1.00 95.56 243 ALA A CA 1
ATOM 1809 C C . ALA A 1 243 ? -3.101 -7.272 -6.955 1.00 95.56 243 ALA A C 1
ATOM 1811 O O . ALA A 1 243 ? -3.789 -7.410 -5.945 1.00 95.56 243 ALA A O 1
ATOM 1812 N N . ALA A 1 244 ? -2.417 -8.280 -7.500 1.00 96.12 244 ALA A N 1
ATOM 1813 C CA . ALA A 1 244 ? -2.365 -9.634 -6.969 1.00 96.12 244 ALA A CA 1
ATOM 1814 C C . ALA A 1 244 ? -1.334 -9.835 -5.844 1.00 96.12 244 ALA A C 1
ATOM 1816 O O . ALA A 1 244 ? -1.304 -10.911 -5.241 1.00 96.12 244 ALA A O 1
ATOM 1817 N N . ILE A 1 245 ? -0.496 -8.835 -5.545 1.00 95.94 245 ILE A N 1
ATOM 1818 C CA . ILE A 1 245 ? 0.407 -8.881 -4.390 1.00 95.94 245 ILE A CA 1
ATOM 1819 C C . ILE A 1 245 ? -0.458 -8.864 -3.121 1.00 95.94 245 ILE A C 1
ATOM 1821 O O . ILE A 1 245 ? -1.131 -7.857 -2.871 1.00 95.94 245 ILE A O 1
ATOM 1825 N N . PRO A 1 246 ? -0.448 -9.931 -2.302 1.00 94.75 246 PRO A N 1
ATOM 1826 C CA . PRO A 1 246 ? -1.317 -10.011 -1.137 1.00 94.75 246 PRO A CA 1
ATOM 1827 C C . PRO A 1 246 ? -0.966 -8.924 -0.118 1.00 94.75 246 PRO A C 1
ATOM 1829 O O . PRO A 1 246 ? 0.205 -8.570 0.037 1.00 94.75 246 PRO A O 1
ATOM 1832 N N . VAL A 1 247 ? -1.977 -8.412 0.583 1.00 95.31 247 VAL A N 1
ATOM 1833 C CA . VAL A 1 247 ? -1.782 -7.648 1.823 1.00 95.31 247 VAL A CA 1
ATOM 1834 C C . VAL A 1 247 ? -1.265 -8.628 2.874 1.00 95.31 247 VAL A C 1
ATOM 1836 O O . VAL A 1 247 ? -1.848 -9.697 3.066 1.00 95.31 247 VAL A O 1
ATOM 1839 N N . ALA A 1 248 ? -0.132 -8.317 3.495 1.00 94.94 248 ALA A N 1
ATOM 1840 C CA . ALA A 1 248 ? 0.480 -9.169 4.498 1.00 94.94 248 ALA A CA 1
ATOM 1841 C C . ALA A 1 248 ? -0.414 -9.291 5.739 1.00 94.94 248 ALA A C 1
ATOM 1843 O O . ALA A 1 248 ? -0.680 -8.314 6.435 1.00 94.94 248 ALA A O 1
ATOM 1844 N N . GLU A 1 249 ? -0.827 -10.516 6.051 1.00 95.56 249 GLU A N 1
ATOM 1845 C CA . GLU A 1 249 ? -1.554 -10.804 7.284 1.00 95.56 249 GLU A CA 1
ATOM 1846 C C . GLU A 1 249 ? -0.617 -10.677 8.488 1.00 95.56 249 GLU A C 1
ATOM 1848 O O . GLU A 1 249 ? 0.466 -11.277 8.530 1.00 95.56 249 GLU A O 1
ATOM 1853 N N . MET A 1 250 ? -1.043 -9.924 9.501 1.00 96.69 250 MET A N 1
ATOM 1854 C CA . MET A 1 250 ? -0.300 -9.829 10.743 1.00 96.69 250 MET A CA 1
ATOM 1855 C C . MET A 1 250 ? -0.358 -11.180 11.476 1.00 96.69 250 MET A C 1
ATOM 1857 O O . MET A 1 250 ? -1.445 -11.702 11.747 1.00 96.69 250 MET A O 1
ATOM 1861 N N . PRO A 1 251 ? 0.791 -11.756 11.880 1.00 96.56 251 PRO A N 1
ATOM 1862 C CA . PRO A 1 251 ? 0.804 -12.950 12.711 1.00 96.56 251 PRO A CA 1
ATOM 1863 C C . PRO A 1 251 ? -0.051 -12.769 13.969 1.00 96.56 251 PRO A C 1
ATOM 1865 O O . PRO A 1 251 ? 0.087 -11.772 14.677 1.00 96.56 251 PRO A O 1
ATOM 1868 N N . ARG A 1 252 ? -0.873 -13.768 14.315 1.00 94.62 252 ARG A N 1
ATOM 1869 C CA . ARG A 1 252 ? -1.802 -13.700 15.462 1.00 94.62 252 ARG A CA 1
ATOM 1870 C C . ARG A 1 252 ? -1.139 -13.252 16.771 1.00 94.62 252 ARG A C 1
ATOM 1872 O O . ARG A 1 252 ? -1.719 -12.485 17.524 1.00 94.62 252 ARG A O 1
ATOM 1879 N N . GLY A 1 253 ? 0.091 -13.698 17.036 1.00 94.88 253 GLY A N 1
ATOM 1880 C CA . GLY A 1 253 ? 0.835 -13.289 18.233 1.00 94.88 253 GLY A CA 1
ATOM 1881 C C . GLY A 1 253 ? 1.220 -11.803 18.261 1.00 94.88 253 GLY A C 1
ATOM 1882 O O . GLY A 1 253 ? 1.402 -11.255 19.343 1.00 94.88 253 GLY A O 1
ATOM 1883 N N . LEU A 1 254 ? 1.341 -11.1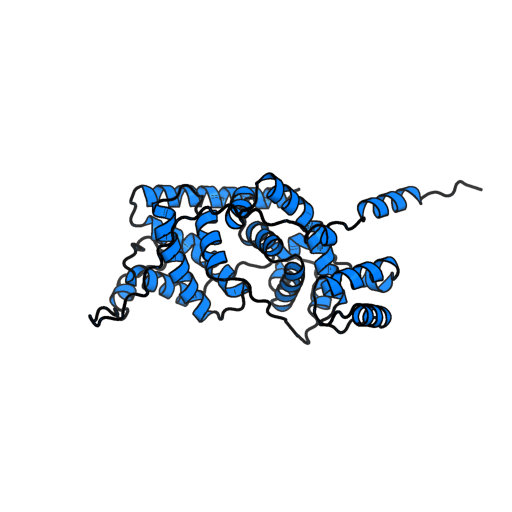45 17.104 1.00 96.25 254 LEU A N 1
ATOM 1884 C CA . LEU A 1 254 ? 1.489 -9.690 17.016 1.00 96.25 254 LEU A CA 1
ATOM 1885 C C . LEU A 1 254 ? 0.132 -8.989 17.142 1.00 96.25 254 LEU A C 1
ATOM 1887 O O . LEU A 1 254 ? 0.075 -7.954 17.797 1.00 96.25 254 LEU A O 1
ATOM 1891 N N . LYS A 1 255 ? -0.956 -9.581 16.625 1.00 97.50 255 LYS A N 1
ATOM 1892 C CA . LYS A 1 255 ? -2.315 -9.044 16.806 1.00 97.50 255 LYS A CA 1
ATOM 1893 C C . LYS A 1 255 ? -2.692 -8.932 18.286 1.00 97.50 255 LYS A C 1
ATOM 1895 O O . LYS A 1 255 ? -3.080 -7.859 18.738 1.00 97.50 255 LYS A O 1
ATOM 1900 N N . ASP A 1 256 ? -2.445 -9.997 19.056 1.00 96.00 256 ASP A N 1
ATOM 1901 C CA . ASP A 1 256 ? -2.616 -10.002 20.517 1.00 96.00 256 ASP A CA 1
ATOM 1902 C C . ASP A 1 256 ? -1.807 -8.857 21.179 1.00 96.00 256 ASP A C 1
ATOM 1904 O O . ASP A 1 256 ? -2.316 -8.159 22.053 1.00 96.00 256 ASP A O 1
ATOM 1908 N N . LYS A 1 257 ? -0.556 -8.624 20.746 1.00 96.19 257 LYS A N 1
ATOM 1909 C CA . LYS A 1 257 ? 0.302 -7.552 21.291 1.00 96.19 257 LYS A CA 1
ATOM 1910 C C . LYS A 1 257 ? -0.195 -6.151 20.950 1.00 96.19 257 LYS A C 1
ATOM 1912 O O . LYS A 1 257 ? -0.091 -5.272 21.795 1.00 96.19 257 LYS A O 1
ATOM 1917 N N . VAL A 1 258 ? -0.715 -5.942 19.742 1.00 97.50 258 VAL A N 1
ATOM 1918 C CA . VAL A 1 258 ? -1.290 -4.654 19.331 1.00 97.50 258 VAL A CA 1
ATOM 1919 C C . VAL A 1 258 ? -2.484 -4.304 20.214 1.00 97.50 258 VAL A C 1
ATOM 1921 O O . VAL A 1 258 ? -2.550 -3.192 20.724 1.00 97.50 258 VAL A O 1
ATOM 1924 N N . ILE A 1 259 ? -3.387 -5.256 20.461 1.00 98.00 259 ILE A N 1
ATOM 1925 C CA . ILE A 1 259 ? -4.550 -5.020 21.326 1.00 98.00 259 ILE A CA 1
ATOM 1926 C C . ILE A 1 259 ? -4.143 -4.758 22.777 1.00 98.00 259 ILE A C 1
ATOM 1928 O O . ILE A 1 259 ? -4.706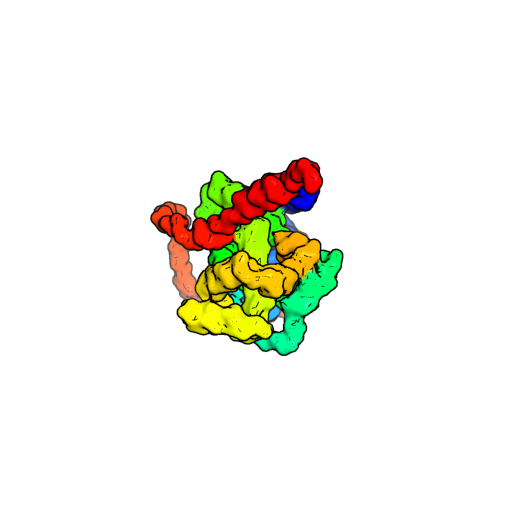 -3.864 23.403 1.00 98.00 259 ILE A O 1
ATOM 1932 N N . ILE A 1 260 ? -3.151 -5.487 23.300 1.00 96.88 260 ILE A N 1
ATOM 1933 C CA . ILE A 1 260 ? -2.596 -5.213 24.634 1.00 96.88 260 ILE A CA 1
ATOM 1934 C C . ILE A 1 260 ? -2.022 -3.793 24.694 1.00 96.88 260 ILE A C 1
ATOM 1936 O O . ILE A 1 260 ? -2.389 -3.043 25.588 1.00 96.88 260 ILE A O 1
ATOM 1940 N N . ALA A 1 261 ? -1.208 -3.390 23.714 1.00 96.81 261 ALA A N 1
ATOM 1941 C CA . ALA A 1 261 ? -0.615 -2.053 23.681 1.00 96.81 261 ALA A CA 1
ATOM 1942 C C . ALA A 1 261 ? -1.675 -0.938 23.625 1.00 96.81 261 ALA A C 1
ATOM 1944 O O . ALA A 1 261 ? -1.578 0.037 24.362 1.00 96.81 261 ALA A O 1
ATOM 1945 N N . LEU A 1 262 ? -2.727 -1.101 22.814 1.00 97.00 262 LEU A N 1
ATOM 1946 C CA . LEU A 1 262 ? -3.838 -0.143 22.763 1.00 97.00 262 LEU A CA 1
ATOM 1947 C C . LEU A 1 262 ? -4.591 -0.067 24.106 1.00 97.00 262 LEU A C 1
ATOM 1949 O O . LEU A 1 262 ? -4.967 1.020 24.540 1.00 97.00 262 LEU A O 1
ATOM 1953 N N . ALA A 1 263 ? -4.798 -1.203 24.779 1.00 96.69 263 ALA A N 1
ATOM 1954 C CA . ALA A 1 263 ? -5.426 -1.237 26.100 1.00 96.69 263 ALA A CA 1
ATOM 1955 C C . ALA A 1 263 ? -4.546 -0.588 27.184 1.00 96.69 263 ALA A C 1
ATOM 1957 O O . ALA A 1 263 ? -5.069 0.126 28.040 1.00 96.69 263 ALA A O 1
ATOM 1958 N N . ASP A 1 264 ? -3.228 -0.792 27.128 1.00 95.31 264 ASP A N 1
ATOM 1959 C CA . ASP A 1 264 ? -2.252 -0.180 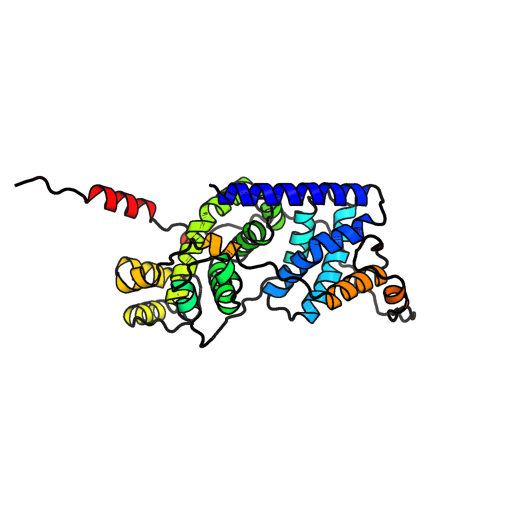28.039 1.00 95.31 264 ASP A CA 1
ATOM 1960 C C . ASP A 1 264 ? -2.201 1.351 27.878 1.00 95.31 264 ASP A C 1
ATOM 1962 O O . ASP A 1 264 ? -1.986 2.076 28.851 1.00 95.31 264 ASP A O 1
ATOM 1966 N N . GLU A 1 265 ? -2.483 1.864 26.676 1.00 94.31 265 GLU A N 1
ATOM 1967 C CA . GLU A 1 265 ? -2.700 3.296 26.415 1.00 94.31 265 GLU A CA 1
ATOM 1968 C C . GLU A 1 265 ? -4.063 3.818 26.916 1.00 94.31 265 GLU A C 1
ATOM 1970 O O . GLU A 1 265 ? -4.364 5.010 26.810 1.00 94.31 265 GLU A O 1
ATOM 1975 N N . GLY A 1 266 ? -4.888 2.949 27.505 1.00 94.12 266 GLY A N 1
ATOM 1976 C CA . GLY A 1 266 ? -6.200 3.283 28.053 1.00 94.12 266 GLY A CA 1
ATOM 1977 C C . GLY A 1 266 ? -7.320 3.328 27.014 1.00 94.12 266 GLY A C 1
ATOM 1978 O O . GLY A 1 266 ? -8.372 3.908 27.286 1.00 94.12 266 GLY A O 1
ATOM 1979 N N . LEU A 1 267 ? -7.115 2.750 25.825 1.00 94.75 267 LEU A N 1
ATOM 1980 C CA . LEU A 1 267 ? -8.135 2.700 24.780 1.00 94.75 267 LEU A CA 1
ATOM 1981 C C . LEU A 1 267 ? -9.098 1.527 24.994 1.00 94.75 267 LEU A C 1
ATOM 1983 O O . LEU A 1 267 ? -8.703 0.399 25.293 1.00 94.75 267 LEU A O 1
ATOM 1987 N N . GLU A 1 268 ? -10.389 1.780 24.778 1.00 94.88 268 GLU A N 1
ATOM 1988 C CA . GLU A 1 268 ? -11.440 0.766 24.889 1.00 94.88 268 GLU A CA 1
ATOM 1989 C C . GLU A 1 268 ? -11.440 -0.162 23.662 1.00 94.88 268 GLU A C 1
ATOM 1991 O O . GLU A 1 268 ? -11.977 0.153 22.598 1.00 94.88 268 GLU A O 1
ATOM 1996 N N . VAL A 1 269 ? -10.821 -1.336 23.815 1.00 95.81 269 VAL A N 1
ATOM 1997 C CA . VAL A 1 269 ? -10.631 -2.335 22.741 1.00 95.81 269 VAL A CA 1
ATOM 1998 C C . VAL A 1 269 ? -11.402 -3.641 22.965 1.00 95.81 269 VAL A C 1
ATOM 2000 O O . VAL A 1 269 ? -11.203 -4.617 22.247 1.00 95.81 269 VAL A O 1
ATOM 2003 N N . THR A 1 270 ? -12.349 -3.664 23.907 1.00 95.38 270 THR A N 1
ATOM 2004 C CA . THR A 1 270 ? -13.130 -4.866 24.290 1.00 95.38 270 THR A CA 1
ATOM 2005 C C . THR A 1 270 ? -13.995 -5.465 23.173 1.00 95.38 270 THR A C 1
ATOM 2007 O O . THR A 1 270 ? -14.563 -6.544 23.336 1.00 95.38 270 THR A O 1
ATOM 2010 N N . GLY A 1 271 ? -14.145 -4.763 22.048 1.00 95.19 271 GLY A N 1
ATOM 2011 C CA . GLY A 1 271 ? -14.820 -5.275 20.859 1.00 95.19 271 GLY A CA 1
ATOM 2012 C C . GLY A 1 271 ? -13.931 -6.039 19.883 1.00 95.19 271 GLY A C 1
ATOM 2013 O O . GLY A 1 271 ? -14.476 -6.536 18.902 1.00 95.19 271 GLY A O 1
ATOM 2014 N N . SER A 1 272 ? -12.618 -6.103 20.125 1.00 96.81 272 SER A N 1
ATOM 2015 C CA . SER A 1 272 ? -11.679 -6.859 19.293 1.00 96.81 272 SER A CA 1
ATOM 2016 C C . SER A 1 272 ? -11.792 -8.364 19.549 1.00 96.81 272 SER A C 1
ATOM 2018 O O . SER A 1 272 ? -11.922 -8.797 20.695 1.00 96.81 272 SER A O 1
ATOM 2020 N N . GLU A 1 273 ? -11.681 -9.180 18.503 1.00 96.69 273 GLU A N 1
ATOM 2021 C CA . GLU A 1 273 ? -11.607 -10.643 18.604 1.00 96.69 273 GLU A CA 1
ATOM 2022 C C . GLU A 1 273 ? -10.296 -11.144 19.236 1.00 96.69 273 GLU A C 1
ATOM 2024 O O . GLU A 1 273 ? -10.226 -12.276 19.724 1.00 96.69 273 GLU A O 1
ATOM 2029 N N . PHE A 1 274 ? -9.261 -10.300 19.253 1.00 95.56 274 PHE A N 1
ATOM 2030 C CA . PHE A 1 274 ? -7.972 -10.584 19.887 1.00 95.56 274 PHE A CA 1
ATOM 2031 C C . PHE A 1 274 ? -7.902 -10.064 21.329 1.00 95.56 274 PHE A C 1
ATOM 2033 O O . PHE A 1 274 ? -6.892 -10.270 22.006 1.00 95.56 274 PHE A O 1
ATOM 2040 N N . TYR A 1 275 ? -8.967 -9.422 21.825 1.00 94.88 275 TYR A N 1
ATOM 2041 C CA . TYR A 1 275 ? -9.047 -8.992 23.214 1.00 94.88 275 TYR A CA 1
ATOM 2042 C C . TYR A 1 275 ? -9.188 -10.188 24.161 1.00 94.88 275 TYR A C 1
ATOM 2044 O O . TYR A 1 275 ? -10.112 -10.995 24.063 1.00 94.88 275 TYR A O 1
ATOM 2052 N N . ASP A 1 276 ? -8.284 -10.258 25.132 1.00 93.75 276 ASP A N 1
ATOM 2053 C CA . ASP A 1 276 ? -8.313 -11.224 26.223 1.00 93.75 276 ASP A CA 1
ATOM 2054 C C . ASP A 1 276 ? -8.019 -10.486 27.532 1.00 93.75 276 ASP A C 1
ATOM 2056 O O . ASP A 1 276 ? -6.895 -10.039 27.778 1.00 93.75 276 ASP A O 1
ATOM 2060 N N . GLU A 1 277 ? -9.044 -10.357 28.375 1.00 89.75 277 GLU A N 1
ATOM 2061 C CA . GLU A 1 277 ? -8.972 -9.628 29.642 1.00 89.75 277 GLU A CA 1
ATOM 2062 C C . GLU A 1 277 ? -7.863 -10.165 30.561 1.00 89.75 277 GLU A C 1
ATOM 2064 O O . GLU A 1 277 ? -7.206 -9.390 31.259 1.00 89.75 277 GLU A O 1
ATOM 2069 N N . ALA A 1 278 ? -7.613 -11.480 30.555 1.00 90.19 278 ALA A N 1
ATOM 2070 C CA . ALA A 1 278 ? -6.568 -12.073 31.380 1.00 90.19 278 ALA A CA 1
ATOM 2071 C C . ALA A 1 278 ? -5.173 -11.677 30.883 1.00 90.19 278 ALA A C 1
ATOM 2073 O O . ALA A 1 278 ? -4.294 -11.406 31.700 1.00 90.19 278 ALA A O 1
ATOM 2074 N N . LYS A 1 279 ? -4.971 -11.598 29.561 1.00 88.19 279 LYS A N 1
ATOM 2075 C CA . LYS A 1 279 ? -3.693 -11.167 28.972 1.00 88.19 279 LYS A CA 1
ATOM 2076 C C . LYS A 1 279 ? -3.435 -9.683 29.183 1.00 88.19 279 LYS A C 1
ATOM 2078 O O . LYS A 1 279 ? -2.318 -9.332 29.539 1.00 88.19 279 LYS A O 1
ATOM 2083 N N . VAL A 1 280 ? -4.455 -8.841 29.017 1.00 85.69 280 VAL A N 1
ATOM 2084 C CA . VAL A 1 280 ? -4.339 -7.393 29.251 1.00 85.69 280 VAL A CA 1
ATOM 2085 C C . VAL A 1 280 ? -3.999 -7.112 30.717 1.00 85.69 280 VAL A C 1
ATOM 2087 O O . VAL A 1 280 ? -3.079 -6.362 30.998 1.00 85.69 280 VAL A O 1
ATOM 2090 N N . LYS A 1 281 ? -4.653 -7.787 31.674 1.00 84.75 281 LYS A N 1
ATOM 2091 C CA . LYS A 1 281 ? -4.331 -7.629 33.107 1.00 84.75 281 LYS A CA 1
ATOM 2092 C C . LYS A 1 281 ? -2.972 -8.202 33.513 1.00 84.75 281 LYS A C 1
ATOM 2094 O O . LYS A 1 281 ? -2.407 -7.760 34.509 1.00 84.75 281 LYS A O 1
ATOM 2099 N N . ALA A 1 282 ? -2.498 -9.236 32.818 1.00 81.12 282 ALA A N 1
ATOM 2100 C CA . ALA A 1 282 ? -1.217 -9.882 33.098 1.00 81.12 282 ALA A CA 1
ATOM 2101 C C . ALA A 1 282 ? -0.033 -9.200 32.399 1.00 81.12 282 ALA A C 1
ATOM 2103 O O . ALA A 1 282 ? 1.115 -9.490 32.748 1.00 81.12 282 ALA A O 1
ATOM 2104 N N . ALA A 1 283 ? -0.289 -8.334 31.413 1.00 74.25 283 ALA A N 1
ATOM 2105 C CA . ALA A 1 283 ? 0.745 -7.515 30.809 1.00 74.25 283 ALA A CA 1
ATOM 2106 C C . ALA A 1 283 ? 1.393 -6.663 31.913 1.00 74.25 283 ALA A C 1
ATOM 2108 O O . ALA A 1 283 ? 0.679 -6.127 32.766 1.00 74.25 283 ALA A O 1
ATOM 2109 N N . PRO A 1 284 ? 2.735 -6.591 31.979 1.00 57.22 284 PRO A N 1
ATOM 2110 C CA . PRO A 1 284 ? 3.400 -5.760 32.964 1.00 57.22 284 PRO A CA 1
ATOM 2111 C C . PRO A 1 284 ? 3.016 -4.309 32.689 1.00 57.22 284 PRO A C 1
ATOM 2113 O O . PRO A 1 284 ? 3.567 -3.673 31.796 1.00 57.22 284 PRO A O 1
ATOM 2116 N N . GLY A 1 285 ? 2.054 -3.804 33.457 1.00 52.06 285 GLY A N 1
ATOM 2117 C CA . GLY A 1 285 ? 1.736 -2.394 33.458 1.00 52.06 285 GLY A CA 1
ATOM 2118 C C . GLY A 1 285 ? 2.993 -1.648 33.873 1.00 52.06 285 GLY A C 1
ATOM 2119 O O . GLY A 1 285 ? 3.446 -1.788 35.008 1.00 52.06 285 GLY A O 1
ATOM 2120 N N . ASP A 1 286 ? 3.534 -0.814 32.987 1.00 46.44 286 ASP A N 1
ATOM 2121 C CA . ASP A 1 286 ? 4.551 0.194 33.321 1.00 46.44 286 ASP A CA 1
ATOM 2122 C C . ASP A 1 286 ? 3.906 1.320 34.181 1.00 46.44 286 ASP A C 1
ATOM 2124 O O . ASP A 1 286 ? 4.265 2.493 34.111 1.00 46.44 286 ASP A O 1
ATOM 2128 N N . SER A 1 287 ? 2.920 0.964 35.017 1.00 44.88 287 SER A N 1
ATOM 2129 C CA . SER A 1 287 ? 2.261 1.791 36.019 1.00 44.88 287 SER A CA 1
ATOM 2130 C C . SER A 1 287 ? 3.075 1.790 37.311 1.00 44.88 287 SER A C 1
ATOM 2132 O O . SER A 1 287 ? 2.538 1.563 38.393 1.00 44.88 287 SER A O 1
ATOM 2134 N N . ASP A 1 288 ? 4.377 2.033 37.201 1.00 37.53 288 ASP A N 1
ATOM 2135 C CA . ASP A 1 288 ? 5.171 2.506 38.324 1.00 37.53 288 ASP A CA 1
ATOM 2136 C C . ASP A 1 288 ? 5.534 3.960 38.041 1.00 37.53 288 ASP A C 1
ATOM 2138 O O . ASP A 1 288 ? 6.252 4.298 37.097 1.00 37.53 288 ASP A O 1
ATOM 2142 N N . GLY A 1 289 ? 4.962 4.841 38.861 1.00 43.62 289 GLY A N 1
ATOM 2143 C CA . GLY A 1 289 ? 5.182 6.274 38.817 1.00 43.62 289 GLY A CA 1
ATOM 2144 C C . GLY A 1 289 ? 6.666 6.603 38.940 1.00 43.62 289 GLY A C 1
ATOM 2145 O O . GLY A 1 289 ? 7.217 6.690 40.032 1.00 43.62 289 GLY A O 1
ATOM 2146 N N . SER A 1 290 ? 7.307 6.851 37.807 1.00 34.59 290 SER A N 1
ATOM 2147 C CA . SER A 1 290 ? 8.601 7.511 37.730 1.00 34.59 290 SER A CA 1
ATOM 2148 C C . SER A 1 290 ? 8.586 8.389 36.495 1.00 34.59 290 SER A C 1
ATOM 2150 O O . SER A 1 290 ? 8.436 7.904 35.374 1.00 34.59 290 SER A O 1
ATOM 2152 N N . GLY A 1 291 ? 8.663 9.701 36.720 1.00 36.06 291 GLY A N 1
ATOM 2153 C CA . GLY A 1 291 ? 8.568 10.726 35.693 1.00 36.06 291 GLY A CA 1
ATOM 2154 C C . GLY A 1 291 ? 9.558 10.497 34.556 1.00 36.06 291 GLY A C 1
ATOM 2155 O O . GLY A 1 291 ? 10.698 10.952 34.608 1.00 36.06 291 GLY A O 1
ATOM 2156 N N . ARG A 1 292 ? 9.100 9.846 33.488 1.00 37.56 292 ARG A N 1
ATOM 2157 C CA . ARG A 1 292 ? 9.723 9.943 32.173 1.00 37.56 292 ARG A CA 1
ATOM 2158 C C . ARG A 1 292 ? 9.114 11.172 31.527 1.00 37.56 292 ARG A C 1
ATOM 2160 O O . ARG A 1 292 ? 7.906 11.248 31.322 1.00 37.56 292 ARG A O 1
ATOM 2167 N N . GLY A 1 293 ? 9.959 12.185 31.350 1.00 30.28 293 GLY A N 1
ATOM 2168 C CA . GLY A 1 293 ? 9.571 13.481 30.822 1.00 30.28 293 GLY A CA 1
ATOM 2169 C C . GLY A 1 293 ? 8.717 13.308 29.577 1.00 30.28 293 GLY A C 1
ATOM 2170 O O . GLY A 1 293 ? 9.121 12.620 28.642 1.00 30.28 293 GLY A O 1
ATOM 2171 N N . ALA A 1 294 ? 7.543 13.936 29.603 1.00 28.45 294 ALA A N 1
ATOM 2172 C CA . ALA A 1 294 ? 6.691 14.074 28.442 1.00 28.45 294 ALA A CA 1
ATOM 2173 C C . ALA A 1 294 ? 7.566 14.435 27.230 1.00 28.45 294 ALA A C 1
ATOM 2175 O O . ALA A 1 294 ? 8.265 15.461 27.288 1.00 28.45 294 ALA A O 1
ATOM 2176 N N . PRO A 1 295 ? 7.556 13.661 26.128 1.00 36.03 295 PRO A N 1
ATOM 2177 C CA . PRO A 1 295 ? 7.930 14.257 24.864 1.00 36.03 295 PRO A CA 1
ATOM 2178 C C . PRO A 1 295 ? 6.971 15.433 24.713 1.00 36.03 295 PRO A C 1
ATOM 2180 O O . PRO A 1 295 ? 5.754 15.270 24.819 1.00 36.03 295 PRO A O 1
ATOM 2183 N N . LYS A 1 296 ? 7.517 16.650 24.618 1.00 31.75 296 LYS A N 1
ATOM 2184 C CA . LYS A 1 296 ? 6.705 17.843 24.402 1.00 31.75 296 LYS A CA 1
ATOM 2185 C C . LYS A 1 296 ? 5.759 17.507 23.263 1.00 31.75 296 LYS A C 1
ATOM 2187 O O . LYS A 1 296 ? 6.232 17.270 22.154 1.00 31.75 296 LYS A O 1
ATOM 2192 N N . ALA A 1 297 ? 4.463 17.488 23.564 1.00 35.53 297 ALA A N 1
ATOM 2193 C CA . ALA A 1 297 ? 3.410 17.573 22.581 1.00 35.53 297 ALA A CA 1
ATOM 2194 C C . ALA A 1 297 ? 3.730 18.812 21.742 1.00 35.53 297 ALA A C 1
ATOM 2196 O O . ALA A 1 297 ? 3.439 19.952 22.121 1.00 35.53 297 ALA A O 1
ATOM 2197 N N . GLY A 1 298 ? 4.449 18.594 20.642 1.00 29.72 298 GLY A N 1
ATOM 2198 C CA . GLY A 1 298 ? 4.493 19.534 19.552 1.00 29.72 298 GLY A CA 1
ATOM 2199 C C . GLY A 1 298 ? 3.041 19.664 19.168 1.00 29.72 298 GLY A C 1
ATOM 2200 O O . GLY A 1 298 ? 2.437 18.689 18.737 1.00 29.72 298 GLY A O 1
ATOM 2201 N N . LYS A 1 299 ? 2.456 20.824 19.466 1.00 28.62 299 LYS A N 1
ATOM 2202 C CA . LYS A 1 299 ? 1.103 21.165 19.058 1.00 28.62 299 LYS A CA 1
ATOM 2203 C C . LYS A 1 299 ? 1.032 20.887 17.559 1.00 28.62 299 LYS A C 1
ATOM 2205 O O . LYS A 1 299 ? 1.524 21.694 16.771 1.00 28.62 299 LYS A O 1
ATOM 2210 N N . ALA A 1 300 ? 0.467 19.744 17.181 1.00 30.88 300 ALA A N 1
ATOM 2211 C CA . ALA A 1 300 ? -0.002 19.508 15.836 1.00 30.88 300 ALA A CA 1
ATOM 2212 C C . ALA A 1 300 ? -1.180 20.465 15.681 1.00 30.88 300 ALA A C 1
ATOM 2214 O O . ALA A 1 300 ? -2.318 20.193 16.050 1.00 30.88 300 ALA A O 1
ATOM 2215 N N . THR A 1 301 ? -0.849 21.684 15.275 1.00 28.23 301 THR A N 1
ATOM 2216 C CA . THR A 1 301 ? -1.827 22.576 14.681 1.00 28.23 301 THR A CA 1
ATOM 2217 C C . THR A 1 301 ? -2.408 21.834 13.478 1.00 28.23 301 THR A C 1
ATOM 2219 O O . THR A 1 301 ? -1.639 21.206 12.744 1.00 28.23 301 THR A O 1
ATOM 2222 N N . PRO A 1 302 ? -3.731 21.871 13.247 1.00 30.78 302 PRO A N 1
ATOM 2223 C CA . PRO A 1 302 ? -4.287 21.425 11.984 1.00 30.78 302 PRO A CA 1
ATOM 2224 C C . PRO A 1 302 ? -3.891 22.473 10.943 1.00 30.78 302 PRO A C 1
ATOM 2226 O O . PRO A 1 302 ? -4.636 23.399 10.634 1.00 30.78 302 PRO A O 1
ATOM 2229 N N . ALA A 1 303 ? -2.658 22.390 10.456 1.00 28.58 303 ALA A N 1
ATOM 2230 C CA . ALA A 1 303 ? -2.231 23.142 9.299 1.00 28.58 303 ALA A CA 1
ATOM 2231 C C . ALA A 1 303 ? -2.692 22.360 8.068 1.00 28.58 303 ALA A C 1
ATOM 2233 O O . ALA A 1 303 ? -1.931 21.603 7.472 1.00 28.58 303 ALA A O 1
ATOM 2234 N N . MET A 1 304 ? -3.948 22.591 7.670 1.00 31.61 304 MET A N 1
ATOM 2235 C CA . MET A 1 304 ? -4.281 22.664 6.248 1.00 31.61 304 MET A CA 1
ATOM 2236 C C . MET A 1 304 ? -3.409 23.776 5.646 1.00 31.61 304 MET A C 1
ATOM 2238 O O . MET A 1 304 ? -3.816 24.931 5.540 1.00 31.61 304 MET A O 1
ATOM 2242 N N . ALA A 1 305 ? -2.156 23.454 5.343 1.00 26.91 305 ALA A N 1
ATOM 2243 C CA . ALA A 1 305 ? -1.277 24.315 4.581 1.00 26.91 305 ALA A CA 1
ATOM 2244 C C . ALA A 1 305 ? -1.365 23.855 3.131 1.00 26.91 305 ALA A C 1
ATOM 2246 O O . ALA A 1 305 ? -0.747 22.868 2.742 1.00 26.91 305 ALA A O 1
ATOM 2247 N N . ALA A 1 306 ? -2.154 24.591 2.348 1.00 32.66 306 ALA A N 1
ATOM 2248 C CA . ALA A 1 306 ? -2.136 24.533 0.898 1.00 32.66 306 ALA A CA 1
ATOM 2249 C C . ALA A 1 306 ? -0.706 24.813 0.408 1.00 32.66 306 ALA A C 1
ATOM 2251 O O . ALA A 1 306 ? -0.282 25.963 0.292 1.00 32.66 306 ALA A O 1
ATOM 2252 N N . ALA A 1 307 ? 0.047 23.750 0.143 1.00 24.23 307 ALA A N 1
ATOM 2253 C CA . ALA A 1 307 ? 1.319 23.807 -0.550 1.00 24.23 307 ALA A CA 1
ATOM 2254 C C . ALA A 1 307 ? 1.079 23.388 -2.002 1.00 24.23 307 ALA A C 1
ATOM 2256 O O . ALA A 1 307 ? 1.270 22.237 -2.389 1.00 24.23 307 ALA A O 1
ATOM 2257 N N . ALA A 1 308 ? 0.651 24.349 -2.822 1.00 31.17 308 ALA A N 1
ATOM 2258 C CA . ALA A 1 308 ? 0.753 24.224 -4.266 1.00 31.17 308 ALA A CA 1
ATOM 2259 C C . ALA A 1 308 ? 2.246 24.200 -4.636 1.00 31.17 308 ALA A C 1
ATOM 2261 O O . ALA A 1 308 ? 2.896 25.240 -4.720 1.00 31.17 308 ALA A O 1
ATOM 2262 N N . ALA A 1 309 ? 2.795 23.000 -4.817 1.00 25.70 309 ALA A N 1
ATOM 2263 C CA . ALA A 1 309 ? 4.127 22.780 -5.360 1.00 25.70 309 ALA A CA 1
ATOM 2264 C C . ALA A 1 309 ? 4.026 21.866 -6.590 1.00 25.70 309 ALA A C 1
ATOM 2266 O O . ALA A 1 309 ? 3.748 20.673 -6.501 1.00 25.70 309 ALA A O 1
ATOM 2267 N N . SER A 1 310 ? 4.207 22.518 -7.736 1.00 29.23 310 SER A N 1
ATOM 2268 C CA . SER A 1 310 ? 4.443 22.063 -9.106 1.00 29.23 310 SER A CA 1
ATOM 2269 C C . SER A 1 310 ? 4.573 20.553 -9.354 1.00 29.23 310 SER A C 1
ATOM 2271 O O . SER A 1 310 ? 5.593 19.926 -9.071 1.00 29.23 310 SER A O 1
ATOM 2273 N N . VAL A 1 311 ? 3.554 20.007 -10.020 1.00 30.95 311 VAL A N 1
ATOM 2274 C CA . VAL A 1 311 ? 3.584 18.737 -10.754 1.00 30.95 311 VAL A CA 1
ATOM 2275 C C . VAL A 1 311 ? 4.371 18.952 -12.045 1.00 30.95 311 VAL A C 1
ATOM 2277 O O . VAL A 1 311 ? 3.898 19.690 -12.897 1.00 30.95 311 VAL A O 1
ATOM 2280 N N . LEU A 1 312 ? 5.544 18.329 -12.198 1.00 30.34 312 LEU A N 1
ATOM 2281 C CA . LEU A 1 312 ? 6.248 18.262 -13.495 1.00 30.34 312 LEU A CA 1
ATOM 2282 C C . LEU A 1 312 ? 7.158 17.025 -13.675 1.00 30.34 312 LEU A C 1
ATOM 2284 O O . LEU A 1 312 ? 7.959 16.984 -14.600 1.00 30.34 312 LEU A O 1
ATOM 2288 N N . ALA A 1 313 ? 7.047 15.988 -12.833 1.00 35.44 313 ALA A N 1
ATOM 2289 C CA . ALA A 1 313 ? 7.857 14.766 -12.991 1.00 35.44 313 ALA A CA 1
ATOM 2290 C C . ALA A 1 313 ? 7.101 13.579 -13.622 1.00 35.44 313 ALA A C 1
ATOM 2292 O O . ALA A 1 313 ? 7.727 12.701 -14.205 1.00 35.44 313 ALA A O 1
ATOM 2293 N N . ALA A 1 314 ? 5.765 13.548 -13.554 1.00 37.09 314 ALA A N 1
ATOM 2294 C CA . ALA A 1 314 ? 4.990 12.404 -14.044 1.00 37.09 314 ALA A CA 1
ATOM 2295 C C . ALA A 1 314 ? 4.777 12.406 -15.570 1.00 37.09 314 ALA A C 1
ATOM 2297 O O . ALA A 1 314 ? 4.608 11.342 -16.159 1.00 37.09 314 ALA A O 1
ATOM 2298 N N . GLU A 1 315 ? 4.802 13.567 -16.231 1.00 40.91 315 GLU A N 1
ATOM 2299 C CA . GLU A 1 315 ? 4.472 13.660 -17.664 1.00 40.91 315 GLU A CA 1
ATOM 2300 C C . GLU A 1 315 ? 5.451 12.855 -18.531 1.00 40.91 315 GLU A C 1
ATOM 2302 O O . GLU A 1 315 ? 5.022 12.102 -19.399 1.00 40.91 315 GLU A O 1
ATOM 2307 N N . GLY A 1 316 ? 6.746 12.854 -18.196 1.00 43.06 316 GLY A N 1
ATOM 2308 C CA . GLY A 1 316 ? 7.761 12.127 -18.966 1.00 43.06 316 GLY A CA 1
ATOM 2309 C C . GLY A 1 316 ? 7.673 10.593 -18.924 1.00 43.06 316 GLY A C 1
ATOM 2310 O O . GLY A 1 316 ? 8.253 9.948 -19.793 1.00 43.06 316 GLY A O 1
ATOM 2311 N N . ILE A 1 317 ? 6.976 9.998 -17.943 1.00 45.69 317 ILE A N 1
ATOM 2312 C CA . ILE A 1 317 ? 6.769 8.535 -17.855 1.00 45.69 317 ILE A CA 1
ATOM 2313 C C . ILE A 1 317 ? 5.473 8.117 -18.572 1.00 45.69 317 ILE A C 1
ATOM 2315 O O . ILE A 1 317 ? 5.389 7.010 -19.108 1.00 45.69 317 ILE A O 1
ATOM 2319 N N . PHE A 1 318 ? 4.469 9.001 -18.612 1.00 45.88 318 PHE A N 1
ATOM 2320 C CA . PHE A 1 318 ? 3.177 8.728 -19.246 1.00 45.88 318 PHE A CA 1
ATOM 2321 C C . PHE A 1 318 ? 3.097 9.162 -20.722 1.00 45.88 318 PHE A C 1
ATOM 2323 O O . PHE A 1 318 ? 2.224 8.656 -21.423 1.00 45.88 318 PHE A O 1
ATOM 2330 N N . ASP A 1 319 ? 4.009 10.006 -21.227 1.00 44.03 319 ASP A N 1
ATOM 2331 C CA . ASP A 1 319 ? 4.114 10.411 -22.650 1.00 44.03 319 ASP A CA 1
ATOM 2332 C C . ASP A 1 319 ? 4.718 9.319 -23.568 1.00 44.03 319 ASP A C 1
ATOM 2334 O O . ASP A 1 319 ? 5.509 9.560 -24.485 1.00 44.03 319 ASP A O 1
ATOM 2338 N N . GLY A 1 320 ? 4.345 8.062 -23.325 1.00 42.12 320 GLY A N 1
ATOM 2339 C CA . GLY A 1 320 ? 4.572 6.971 -24.262 1.00 42.12 320 GLY A CA 1
ATOM 2340 C C . GLY A 1 320 ? 3.567 7.059 -25.407 1.00 42.12 320 GLY A C 1
ATOM 2341 O O . GLY A 1 320 ? 2.442 6.589 -25.274 1.00 42.12 320 GLY A O 1
ATOM 2342 N N . ASP A 1 321 ? 3.991 7.641 -26.528 1.00 37.66 321 ASP A N 1
ATOM 2343 C CA . ASP A 1 321 ? 3.301 7.778 -27.824 1.00 37.66 321 ASP A CA 1
ATOM 2344 C C . ASP A 1 321 ? 2.990 6.409 -28.508 1.00 37.66 321 ASP A C 1
ATOM 2346 O O . ASP A 1 321 ? 3.242 6.199 -29.694 1.00 37.66 321 ASP A O 1
ATOM 2350 N N . GLU A 1 322 ? 2.479 5.421 -27.758 1.00 42.59 322 GLU A N 1
ATOM 2351 C CA . GLU A 1 322 ? 2.070 4.094 -28.260 1.00 42.59 322 GLU A CA 1
ATOM 2352 C C . GLU A 1 322 ? 0.740 4.152 -29.030 1.00 42.59 322 GLU A C 1
ATOM 2354 O O . GLU A 1 322 ? 0.493 3.318 -29.905 1.00 42.59 322 GLU A O 1
ATOM 2359 N N . ALA A 1 323 ? -0.092 5.171 -28.779 1.00 37.97 323 ALA A N 1
ATOM 2360 C CA . ALA A 1 323 ? -1.343 5.377 -29.510 1.00 37.97 323 ALA A CA 1
ATOM 2361 C C . ALA A 1 323 ? -1.104 5.644 -31.008 1.00 37.97 323 ALA A C 1
ATOM 2363 O O . ALA A 1 323 ? -1.906 5.225 -31.841 1.00 37.97 323 ALA A O 1
ATOM 2364 N N . LYS A 1 324 ? 0.028 6.265 -31.367 1.00 33.38 324 LYS A N 1
ATOM 2365 C CA . LYS A 1 324 ? 0.399 6.526 -32.762 1.00 33.38 324 LYS A CA 1
ATOM 2366 C C . LYS A 1 324 ? 0.982 5.293 -33.465 1.00 33.38 324 LYS A C 1
ATOM 2368 O O . LYS A 1 324 ? 0.676 5.043 -34.627 1.00 33.38 324 LYS A O 1
ATOM 2373 N N . ALA A 1 325 ? 1.743 4.464 -32.747 1.00 36.50 325 ALA A N 1
ATOM 2374 C CA . ALA A 1 325 ? 2.317 3.232 -33.297 1.00 36.50 325 ALA A CA 1
ATOM 2375 C C . ALA A 1 325 ? 1.252 2.155 -33.600 1.00 36.50 325 ALA A C 1
ATOM 2377 O O . ALA A 1 325 ? 1.388 1.398 -34.564 1.00 36.50 325 ALA A O 1
ATOM 2378 N N . ALA A 1 326 ? 0.170 2.100 -32.815 1.00 36.69 326 ALA A N 1
ATOM 2379 C CA . ALA A 1 326 ? -0.948 1.188 -33.064 1.00 36.69 326 ALA A CA 1
ATOM 2380 C C . ALA A 1 326 ? -1.793 1.582 -34.297 1.00 36.69 326 ALA A C 1
ATOM 2382 O O . ALA A 1 326 ? -2.353 0.705 -34.959 1.00 36.69 326 ALA A O 1
ATOM 2383 N N . ASP A 1 327 ? -1.856 2.875 -34.634 1.00 29.42 327 ASP A N 1
ATOM 2384 C CA . ASP A 1 327 ? -2.593 3.395 -35.797 1.00 29.42 327 ASP A CA 1
ATOM 2385 C C . ASP A 1 327 ? -1.794 3.245 -37.112 1.00 29.42 327 ASP A C 1
ATOM 2387 O O . ASP A 1 327 ? -2.332 2.841 -38.149 1.00 29.42 327 ASP A O 1
ATOM 2391 N N . GLU A 1 328 ? -0.468 3.421 -37.059 1.00 38.06 328 GLU A N 1
ATOM 2392 C CA . GLU A 1 328 ? 0.437 3.179 -38.198 1.00 38.06 328 GLU A CA 1
ATOM 2393 C C . GLU A 1 328 ? 0.548 1.681 -38.563 1.00 38.06 328 GLU A C 1
ATOM 2395 O O . GLU A 1 328 ? 0.639 1.318 -39.737 1.00 38.06 328 GLU A O 1
ATOM 2400 N N . ALA A 1 329 ? 0.430 0.770 -37.589 1.00 40.03 329 ALA A N 1
ATOM 2401 C CA . ALA A 1 329 ? 0.375 -0.673 -37.857 1.00 40.03 329 ALA A CA 1
ATOM 2402 C C . ALA A 1 329 ? -0.945 -1.119 -38.522 1.00 40.03 329 ALA A C 1
ATOM 2404 O O . ALA A 1 329 ? -0.986 -2.141 -39.214 1.00 40.03 329 ALA A O 1
ATOM 2405 N N . LYS A 1 330 ? -2.029 -0.352 -38.345 1.00 38.91 330 LYS A N 1
ATOM 2406 C CA . LYS A 1 330 ? -3.348 -0.640 -38.930 1.00 38.91 330 LYS A CA 1
ATOM 2407 C C . LYS A 1 330 ? -3.464 -0.158 -40.379 1.00 38.91 330 LYS A C 1
ATOM 2409 O O . LYS A 1 330 ? -4.228 -0.734 -41.150 1.00 38.91 330 LYS A O 1
ATOM 2414 N N . THR A 1 331 ? -2.670 0.839 -40.765 1.00 42.06 331 THR A N 1
ATOM 2415 C CA . THR A 1 331 ? -2.619 1.399 -42.127 1.00 42.06 331 THR A CA 1
ATOM 2416 C C . THR A 1 331 ? -1.640 0.671 -43.059 1.00 42.06 331 THR A C 1
ATOM 2418 O O . THR A 1 331 ? -1.744 0.811 -44.275 1.00 42.06 331 THR A O 1
ATOM 2421 N N . ALA A 1 332 ? -0.754 -0.185 -42.535 1.00 41.47 332 ALA A N 1
ATOM 2422 C CA . ALA A 1 332 ? 0.256 -0.905 -43.323 1.00 41.47 332 ALA A CA 1
ATOM 2423 C C . ALA A 1 332 ? -0.184 -2.270 -43.913 1.00 41.47 332 ALA A C 1
ATOM 2425 O O . ALA A 1 332 ? 0.632 -2.966 -44.522 1.00 41.47 332 ALA A O 1
ATOM 2426 N N . ARG A 1 333 ? -1.453 -2.691 -43.781 1.00 41.25 333 ARG A N 1
ATOM 2427 C CA . ARG A 1 333 ? -1.961 -3.931 -44.412 1.00 41.25 333 ARG A CA 1
ATOM 2428 C C . ARG A 1 333 ? -2.834 -3.640 -45.631 1.00 41.25 333 ARG A C 1
ATOM 2430 O O . ARG A 1 333 ? -4.041 -3.518 -45.481 1.00 41.25 333 ARG A O 1
ATOM 2437 N N . LEU A 1 334 ? -2.211 -3.604 -46.814 1.00 36.03 334 LEU A N 1
ATOM 2438 C CA . LEU A 1 334 ? -2.659 -4.212 -48.088 1.00 36.03 334 LEU A CA 1
ATOM 2439 C C . LEU A 1 334 ? -1.831 -3.636 -49.256 1.00 36.03 334 LEU A C 1
ATOM 2441 O O . LEU A 1 334 ? -2.031 -2.475 -49.609 1.00 36.03 334 LEU A O 1
ATOM 2445 N N . PRO A 1 335 ? -0.944 -4.407 -49.916 1.00 36.94 335 PRO A N 1
ATOM 2446 C CA . PRO A 1 335 ? -0.555 -4.074 -51.279 1.00 36.94 335 PRO A CA 1
ATOM 2447 C C . PRO A 1 335 ? -1.719 -4.419 -52.230 1.00 36.94 335 PRO A C 1
ATOM 2449 O O . PRO A 1 335 ? -2.293 -5.508 -52.116 1.00 36.94 335 PRO A O 1
ATOM 2452 N N . PRO A 1 336 ? -2.098 -3.525 -53.160 1.00 40.47 336 PRO A N 1
ATOM 2453 C CA . PRO A 1 336 ? -3.045 -3.865 -54.206 1.00 40.47 336 PRO A CA 1
ATOM 2454 C C . PRO A 1 336 ? -2.394 -4.847 -55.185 1.00 40.47 336 PRO A C 1
ATOM 2456 O O . PRO A 1 336 ? -1.219 -4.728 -55.524 1.00 40.47 336 PRO A O 1
ATOM 2459 N N . HIS A 1 337 ? -3.197 -5.818 -55.606 1.00 43.25 337 HIS A N 1
ATOM 2460 C CA . HIS A 1 337 ? -2.933 -6.776 -56.671 1.00 43.25 337 HIS A CA 1
ATOM 2461 C C . HIS A 1 337 ? -2.136 -6.190 -57.844 1.00 43.25 337 HIS A C 1
ATOM 2463 O O . HIS A 1 337 ? -2.537 -5.153 -58.371 1.00 43.25 337 HIS A O 1
ATOM 2469 N N . LEU A 1 338 ? -1.096 -6.914 -58.273 1.00 37.84 338 LEU A N 1
ATOM 2470 C CA . LEU A 1 338 ? -0.774 -7.263 -59.665 1.00 37.84 338 LEU A CA 1
ATOM 2471 C C . LEU A 1 338 ? 0.245 -8.412 -59.673 1.00 37.84 338 LEU A C 1
ATOM 2473 O O . LEU A 1 338 ? 1.262 -8.299 -58.954 1.00 37.84 338 LEU A O 1
#

Sequence (338 aa):
MADDKATSAAAEERQRRDDELLAAHRKGDARAFGRIADAWMDDVYDRVLVTGVPSSEAGERTAAILADVHGAIASGDASLGTVVMGTARTAAPWKPTVSHGKDHPEDKLAAATDAAVSGKDPAVAGLLWDAAHVLGERVRDLLDLHLRHKLTAAEAGAVLDLPADKTAELIQKLPNGYANALRARLLWRGGDPEHDALKADLDKAGASAFGDKAVRAVHQHVRTCDQCRARSMIALPPIELFAAIPVAEMPRGLKDKVIIALADEGLEVTGSEFYDEAKVKAAPGDSDGSGRGAPKAGKATPAMAAAAASVLAAEGIFDGDEAKAADEAKTARLPPHL

Secondary structure (DSSP, 8-state):
-HHHHHHHHHHHHHHHHHHHHHHHHHTT-TTHHHHHHHHHHHHHHHHHHTTT--HHHHHHHHHHHHHHHHHHHTT--S-HHHHHHHHHHHHS---------SS-HHHHHHT---HHHHTTSHHHHHHHHHHHHHT-HHHHHHHHHHHTS---HHHHHHHHT--HHHHHHHHHHHHHHHHHHHHHHHHHGGG--S-HHHHHHHHHTT--SSSHHHHHHHHHHHTT-HHHHHHT--SS-HHHHHHTSPPPPPPHHHHHHHHHHHHHTT---TTSTT--HHHHHHS----S------------------------SSHHHH---HHHHHHHHHHS------

Radius of gyration: 23.4 Å; chains: 1; bounding box: 48×42×98 Å

pLDDT: mean 82.54, std 22.18, range [24.23, 98.44]

Foldseek 3Di:
DVVVVVLQVVQVVLQVVQVVLLVCVLVVNLQSLLVLLQSCLLVLLLLQVQLVDDQLVSLVLSLVLSLVLSVVSNPDPDGSLLSSLLSSCVSRPHDDDQDPDPPLLLVVQQPDDDLLVNLAPVVSVSLLLLLLVQLDRLLSQLLCCCQAVSHDLVSSCSSSVHDSVVSVVSVVLNQQLSLLSSLLSSQCNSPDGPDVVLNVLCVVLVPPDRHPSSSVSLVVVLVPDVVSVVSSDGPDRSSSNNSSNHRGGRDLVSSLVSLLSCVLVVRSNVNHPSDDPVVSVPPPNPPDDDDPDPPPPPPPDPPPPPDPDDDDPNCVSSPPPVVVVVVVVVVPPDDDDD